Protein AF-A0A932U8A1-F1 (afdb_monomer)

Nearest PDB structures (foldseek):
  3km1-assembly1_B  TM=7.246E-01  e=1.762E-03  Solanum lycopersicum
  7wwt-assembly1_B  TM=6.384E-01  e=1.803E-02  Canis lupus familiaris
  7pge-assembly1_B  TM=3.223E-01  e=4.436E+00  Escherichia coli
  7tt6-assembly1_P  TM=2.387E-01  e=1.489E+00  Escherichia coli
  4frx-assembly1_A  TM=1.476E-01  e=9.039E+00  Pseudomonas aeruginosa PAO1

Foldseek 3Di:
DDDDDDDDDDDDDPDPDDPPPDPPPVVPVVPPVPPDDDDDPDDDPPLPPDADDWDKWWKQKPLGTWIKTWDFPQADPVQSWTKTWIWTDDDPKIWTWIWTWDDPDPFKIWIWIWTAIPVGWIKIWTWMKGQDPVSPDIKIKTWIATPVGRVDIMIMITHPPVPPPPVPQFDKFKWWKAFDDPFPKTWIWIWGFDPVQWIKIKIKIARADAQFKKWKKKFFADPVDTDPDIDTQDMWTAHPRRMTIDMDIRAHVPPHGHGVQVQQCQGMKIFIGGPRDTGIITTRHHD

Structure (mmCIF, N/CA/C/O backbone):
data_AF-A0A932U8A1-F1
#
_entry.id   AF-A0A932U8A1-F1
#
loop_
_atom_site.group_PDB
_atom_site.id
_atom_site.type_symbol
_atom_site.label_atom_id
_atom_site.label_alt_id
_atom_site.label_comp_id
_atom_site.label_asym_id
_atom_site.label_entity_id
_atom_site.label_seq_id
_atom_site.pdbx_PDB_ins_code
_atom_site.Cartn_x
_atom_site.Cartn_y
_atom_site.Cartn_z
_atom_site.occupancy
_atom_site.B_iso_or_equiv
_atom_site.auth_seq_id
_atom_site.auth_comp_id
_atom_site.auth_asym_id
_atom_site.auth_atom_id
_atom_site.pdbx_PDB_model_num
ATOM 1 N N . MET A 1 1 ? -12.921 -50.264 -67.234 1.00 47.09 1 MET A N 1
ATOM 2 C CA . MET A 1 1 ? -11.486 -49.939 -67.072 1.00 47.09 1 MET A CA 1
ATOM 3 C C . MET A 1 1 ? -11.271 -48.512 -67.552 1.00 47.09 1 MET A C 1
ATOM 5 O O . MET A 1 1 ? -11.891 -48.146 -68.541 1.00 47.09 1 MET A O 1
ATOM 9 N N . ASN A 1 2 ? -10.435 -47.757 -66.830 1.00 41.94 2 ASN A N 1
ATOM 10 C CA . ASN A 1 2 ? -10.038 -46.345 -67.006 1.00 41.94 2 ASN A CA 1
ATOM 11 C C . ASN A 1 2 ? -10.928 -45.297 -66.310 1.00 41.94 2 ASN A C 1
ATOM 13 O O . ASN A 1 2 ? -11.754 -44.635 -66.927 1.00 41.94 2 ASN A O 1
ATOM 17 N N . SER A 1 3 ? -10.691 -45.135 -65.003 1.00 55.34 3 SER A N 1
ATOM 18 C CA . SER A 1 3 ? -11.096 -43.968 -64.210 1.00 55.34 3 SER A CA 1
ATOM 19 C C . SER A 1 3 ? -9.968 -42.933 -64.258 1.00 55.34 3 SER A C 1
ATOM 21 O O . SER A 1 3 ? -8.855 -43.216 -63.816 1.00 55.34 3 SER A O 1
ATOM 23 N N . LEU A 1 4 ? -10.243 -41.760 -64.827 1.00 55.59 4 LEU A N 1
ATOM 24 C CA . LEU A 1 4 ? -9.329 -40.620 -64.904 1.00 55.59 4 LEU A CA 1
ATOM 25 C C . LEU A 1 4 ? -9.438 -39.786 -63.618 1.00 55.59 4 LEU A C 1
ATOM 27 O O . LEU A 1 4 ? -10.498 -39.238 -63.327 1.00 55.59 4 LEU A O 1
ATOM 31 N N . SER A 1 5 ? -8.343 -39.673 -62.864 1.00 52.62 5 SER A N 1
ATOM 32 C CA . SER A 1 5 ? -8.211 -38.728 -61.745 1.00 52.62 5 SER A CA 1
ATOM 33 C C . SER A 1 5 ? -7.772 -37.351 -62.256 1.00 52.62 5 SER A C 1
ATOM 35 O O . SER A 1 5 ? -6.797 -37.284 -63.009 1.00 52.62 5 SER A O 1
ATOM 37 N N . PRO A 1 6 ? -8.399 -36.237 -61.836 1.00 60.28 6 PRO A N 1
ATOM 38 C CA . PRO A 1 6 ? -7.881 -34.911 -62.135 1.00 60.28 6 PRO A CA 1
ATOM 39 C C . PRO A 1 6 ? -6.778 -34.514 -61.143 1.00 60.28 6 PRO A C 1
ATOM 41 O O . PRO A 1 6 ? -6.949 -34.530 -59.926 1.00 60.28 6 PRO A O 1
ATOM 44 N N . SER A 1 7 ? -5.630 -34.139 -61.706 1.00 55.31 7 SER A N 1
ATOM 45 C CA . SER A 1 7 ? -4.494 -33.518 -61.028 1.00 55.31 7 SER A CA 1
ATOM 46 C C . SER A 1 7 ? -4.808 -32.045 -60.751 1.00 55.31 7 SER A C 1
ATOM 48 O O . SER A 1 7 ? -4.976 -31.261 -61.684 1.00 55.31 7 SER A O 1
ATOM 50 N N . ILE A 1 8 ? -4.890 -31.659 -59.476 1.00 55.56 8 ILE A N 1
ATOM 51 C CA . ILE A 1 8 ? -5.020 -30.257 -59.063 1.00 55.56 8 ILE A CA 1
ATOM 52 C C . ILE A 1 8 ? -3.618 -29.731 -58.746 1.00 55.56 8 ILE A C 1
ATOM 54 O O . ILE A 1 8 ? -3.017 -30.086 -57.735 1.00 55.56 8 ILE A O 1
ATOM 58 N N . LYS A 1 9 ? -3.088 -28.883 -59.634 1.00 49.59 9 LYS A N 1
ATOM 59 C CA . LYS A 1 9 ? -1.873 -28.094 -59.398 1.00 49.59 9 LYS A CA 1
ATOM 60 C C . LYS A 1 9 ? -2.221 -26.894 -58.517 1.00 49.59 9 LYS A C 1
ATOM 62 O O . LYS A 1 9 ? -2.903 -25.976 -58.966 1.00 49.59 9 LYS A O 1
ATOM 67 N N . SER A 1 10 ? -1.739 -26.883 -57.278 1.00 49.62 10 SER A N 1
ATOM 68 C CA . SER A 1 10 ? -1.792 -25.709 -56.406 1.00 49.62 10 SER A CA 1
ATOM 69 C C . SER A 1 10 ? -0.689 -24.721 -56.796 1.00 49.62 10 SER A C 1
ATOM 71 O O . SER A 1 10 ? 0.496 -24.983 -56.587 1.00 49.62 10 SER A O 1
ATOM 73 N N . HIS A 1 11 ? -1.077 -23.580 -57.361 1.00 43.84 11 HIS A N 1
ATOM 74 C CA . HIS A 1 11 ? -0.193 -22.433 -57.536 1.00 43.84 11 HIS A CA 1
ATOM 75 C C . HIS A 1 11 ? 0.081 -21.778 -56.178 1.00 43.84 11 HIS A C 1
ATOM 77 O O . HIS A 1 11 ? -0.811 -21.179 -55.578 1.00 43.84 11 HIS A O 1
ATOM 83 N N . ALA A 1 12 ? 1.326 -21.873 -55.711 1.00 41.62 12 ALA A N 1
ATOM 84 C CA . ALA A 1 12 ? 1.841 -21.034 -54.640 1.00 41.62 12 ALA A CA 1
ATOM 85 C C . ALA A 1 12 ? 1.904 -19.580 -55.137 1.00 41.62 12 ALA A C 1
ATOM 87 O O . ALA A 1 12 ? 2.629 -19.267 -56.080 1.00 41.62 12 ALA A O 1
ATOM 88 N N . ARG A 1 13 ? 1.106 -18.697 -54.530 1.00 46.12 13 ARG A N 1
ATOM 89 C CA . ARG A 1 13 ? 1.258 -17.244 -54.651 1.00 46.12 13 ARG A CA 1
ATOM 90 C C . ARG A 1 13 ? 2.171 -16.775 -53.520 1.00 46.12 13 ARG A C 1
ATOM 92 O O . ARG A 1 13 ? 1.741 -16.707 -52.373 1.00 46.12 13 ARG A O 1
ATOM 99 N N . GLU A 1 14 ? 3.415 -16.451 -53.858 1.00 42.38 14 GLU A N 1
ATOM 100 C CA . GLU A 1 14 ? 4.296 -15.625 -53.030 1.00 42.38 14 GLU A CA 1
ATOM 101 C C . GLU A 1 14 ? 3.698 -14.218 -52.919 1.00 42.38 14 GLU A C 1
ATOM 103 O O . GLU A 1 14 ? 3.708 -13.433 -53.866 1.00 42.38 14 GLU A O 1
ATOM 108 N N . GLY A 1 15 ? 3.119 -13.916 -51.757 1.00 39.16 15 GLY A N 1
ATOM 109 C CA . GLY A 1 15 ? 2.698 -12.574 -51.375 1.00 39.16 15 GLY A CA 1
ATOM 110 C C . GLY A 1 15 ? 3.765 -11.926 -50.502 1.00 39.16 15 GLY A C 1
ATOM 111 O O . GLY A 1 15 ? 3.812 -12.170 -49.298 1.00 39.16 15 GLY A O 1
ATOM 112 N N . ALA A 1 16 ? 4.611 -11.088 -51.101 1.00 43.31 16 ALA A N 1
ATOM 113 C CA . ALA A 1 16 ? 5.510 -10.197 -50.378 1.00 43.31 16 ALA A CA 1
ATOM 114 C C . ALA A 1 16 ? 4.690 -9.104 -49.670 1.00 43.31 16 ALA A C 1
ATOM 116 O O . ALA A 1 16 ? 4.378 -8.060 -50.241 1.00 43.31 16 ALA A O 1
ATOM 117 N N . HIS A 1 17 ? 4.308 -9.349 -48.417 1.00 39.97 17 HIS A N 1
ATOM 118 C CA . HIS A 1 17 ? 3.712 -8.330 -47.559 1.00 39.97 17 HIS A CA 1
ATOM 119 C C . HIS A 1 17 ? 4.818 -7.482 -46.922 1.00 39.97 17 HIS A C 1
ATOM 121 O O . HIS A 1 17 ? 5.434 -7.883 -45.934 1.00 39.97 17 HIS A O 1
ATOM 127 N N . LEU A 1 18 ? 5.048 -6.288 -47.479 1.00 41.12 18 LEU A N 1
ATOM 128 C CA . LEU A 1 18 ? 5.782 -5.216 -46.807 1.00 41.12 18 LEU A CA 1
ATOM 129 C C . LEU A 1 18 ? 5.105 -4.903 -45.461 1.00 41.12 18 LEU A C 1
ATOM 131 O O . LEU A 1 18 ? 4.020 -4.323 -45.410 1.00 41.12 18 LEU A O 1
ATOM 135 N N . ARG A 1 19 ? 5.760 -5.274 -44.359 1.00 40.59 19 ARG A N 1
ATOM 136 C CA . ARG A 1 19 ? 5.380 -4.888 -42.996 1.00 40.59 19 ARG A CA 1
ATOM 137 C C . ARG A 1 19 ? 5.951 -3.501 -42.683 1.00 40.59 19 ARG A C 1
ATOM 139 O O . ARG A 1 19 ? 7.055 -3.394 -42.170 1.00 40.59 19 ARG A O 1
ATOM 146 N N . PHE A 1 20 ? 5.194 -2.445 -42.982 1.00 43.19 20 PHE A N 1
ATOM 147 C CA . PHE A 1 20 ? 5.517 -1.055 -42.598 1.00 43.19 20 PHE A CA 1
ATOM 148 C C . PHE A 1 20 ? 4.483 -0.427 -41.636 1.00 43.19 20 PHE A C 1
ATOM 150 O O . PHE A 1 20 ? 4.415 0.787 -41.485 1.00 43.19 20 PHE A O 1
ATOM 157 N N . GLY A 1 21 ? 3.667 -1.243 -40.959 1.00 35.31 21 GLY A N 1
ATOM 158 C CA . GLY A 1 21 ? 2.497 -0.780 -40.196 1.00 35.31 21 GLY A CA 1
ATOM 159 C C . GLY A 1 21 ? 2.626 -0.732 -38.668 1.00 35.31 21 GLY A C 1
ATOM 160 O O . GLY A 1 21 ? 1.599 -0.725 -38.003 1.00 35.31 21 GLY A O 1
ATOM 161 N N . GLY A 1 22 ? 3.833 -0.757 -38.089 1.00 38.03 22 GLY A N 1
ATOM 162 C CA . GLY A 1 22 ? 4.013 -0.842 -36.625 1.00 38.03 22 GLY A CA 1
ATOM 163 C C . GLY A 1 22 ? 4.320 0.476 -35.899 1.00 38.03 22 GLY A C 1
ATOM 164 O O . GLY A 1 22 ? 4.175 0.551 -34.684 1.00 38.03 22 GLY A O 1
ATOM 165 N N . LEU A 1 23 ? 4.735 1.529 -36.613 1.00 43.62 23 LEU A N 1
ATOM 166 C CA . LEU A 1 23 ? 5.329 2.719 -35.982 1.00 43.62 23 LEU A CA 1
ATOM 167 C C . LEU A 1 23 ? 4.300 3.741 -35.449 1.00 43.62 23 LEU A C 1
ATOM 169 O O . LEU A 1 23 ? 4.653 4.614 -34.666 1.00 43.62 23 LEU A O 1
ATOM 173 N N . LEU A 1 24 ? 3.025 3.649 -35.841 1.00 43.59 24 LEU A N 1
ATOM 174 C CA . LEU A 1 24 ? 2.034 4.707 -35.576 1.00 43.59 24 LEU A CA 1
ATOM 175 C C . LEU A 1 24 ? 1.199 4.522 -34.295 1.00 43.59 24 LEU A C 1
ATOM 177 O O . LEU A 1 24 ? 0.570 5.477 -33.849 1.00 43.59 24 LEU A O 1
ATOM 181 N N . VAL A 1 25 ? 1.208 3.344 -33.659 1.00 43.28 25 VAL A N 1
ATOM 182 C CA . VAL A 1 25 ? 0.353 3.074 -32.478 1.00 43.28 25 VAL A CA 1
ATOM 183 C C . VAL A 1 25 ? 1.038 3.422 -31.147 1.00 43.28 25 VAL A C 1
ATOM 185 O O . VAL A 1 25 ? 0.361 3.763 -30.179 1.00 43.28 25 VAL A O 1
ATOM 188 N N . VAL A 1 26 ? 2.374 3.458 -31.0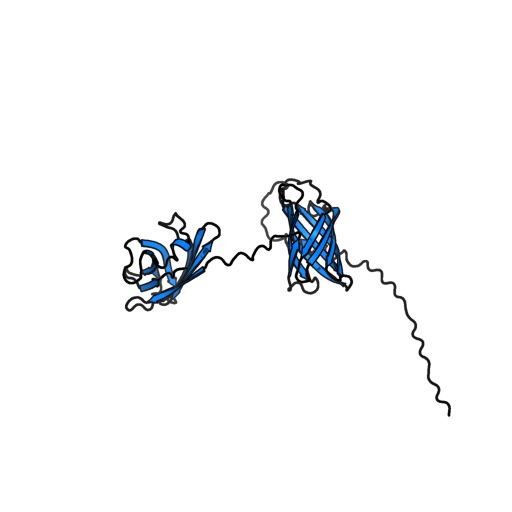93 1.00 44.03 26 VAL A N 1
ATOM 189 C CA . VAL A 1 26 ? 3.117 3.781 -29.855 1.00 44.03 26 VAL A CA 1
ATOM 190 C C . VAL A 1 26 ? 2.945 5.253 -29.435 1.00 44.03 26 VAL A C 1
ATOM 192 O O . VAL A 1 26 ? 3.036 5.574 -28.253 1.00 44.03 26 VAL A O 1
ATOM 195 N N . LEU A 1 27 ? 2.601 6.152 -30.364 1.00 43.66 27 LEU A N 1
ATOM 196 C CA . LEU A 1 27 ? 2.454 7.585 -30.076 1.00 43.66 27 LEU A CA 1
ATOM 197 C C . LEU A 1 27 ? 1.140 7.959 -29.363 1.00 43.66 27 LEU A C 1
ATOM 199 O O . LEU A 1 27 ? 1.072 9.012 -28.733 1.00 43.66 27 LEU A O 1
ATOM 203 N N . ALA A 1 28 ? 0.105 7.112 -29.410 1.00 40.19 28 ALA A N 1
ATOM 204 C CA . ALA A 1 28 ? -1.200 7.444 -28.829 1.00 40.19 28 ALA A CA 1
ATOM 205 C C . ALA A 1 28 ? -1.279 7.207 -27.306 1.00 40.19 28 ALA A C 1
ATOM 207 O O . ALA A 1 28 ? -2.055 7.874 -26.622 1.00 40.19 28 ALA A O 1
ATOM 208 N N . LEU A 1 29 ? -0.461 6.308 -26.743 1.00 39.56 29 LEU A N 1
ATOM 209 C CA . LEU A 1 29 ? -0.554 5.945 -25.319 1.00 39.56 29 LEU A CA 1
ATOM 210 C C . LEU A 1 29 ? 0.186 6.922 -24.384 1.00 39.56 29 LEU A C 1
ATOM 212 O O . LEU A 1 29 ? -0.148 7.018 -23.206 1.00 39.56 29 LEU A O 1
ATOM 216 N N . ALA A 1 30 ? 1.121 7.722 -24.908 1.00 43.53 30 ALA A N 1
ATOM 217 C CA . ALA A 1 30 ? 1.795 8.773 -24.139 1.00 43.53 30 ALA A CA 1
ATOM 218 C C . ALA A 1 30 ? 0.866 9.953 -23.776 1.00 43.53 30 ALA A C 1
ATOM 220 O O . ALA A 1 30 ? 1.183 10.739 -22.884 1.00 43.53 30 ALA A O 1
ATOM 221 N N . PHE A 1 31 ? -0.297 10.079 -24.426 1.00 42.22 31 PHE A N 1
ATOM 222 C CA . PHE A 1 31 ? -1.174 11.241 -24.261 1.00 42.22 31 PHE A CA 1
ATOM 223 C C . PHE A 1 31 ? -2.111 11.156 -23.041 1.00 42.22 31 PHE A C 1
ATOM 225 O O . PHE A 1 31 ? -2.575 12.181 -22.544 1.00 42.22 31 PHE A O 1
ATOM 232 N N . VAL A 1 32 ? -2.371 9.957 -22.505 1.00 43.06 32 VAL A N 1
ATOM 233 C CA . VAL A 1 32 ? -3.385 9.766 -21.445 1.00 43.06 32 VAL A CA 1
ATOM 234 C C . VAL A 1 32 ? -2.867 10.121 -20.040 1.00 43.06 32 VAL A C 1
ATOM 236 O O . VAL A 1 32 ? -3.661 10.430 -19.157 1.00 43.06 32 VAL A O 1
ATOM 239 N N . LEU A 1 33 ? -1.550 10.199 -19.822 1.00 43.31 33 LEU A N 1
ATOM 240 C CA . LEU A 1 33 ? -0.975 10.568 -18.514 1.00 43.31 33 LEU A CA 1
ATOM 241 C C . LEU A 1 33 ? -0.802 12.087 -18.293 1.00 43.31 33 LEU A C 1
ATOM 243 O O . LEU A 1 33 ? -0.361 12.494 -17.221 1.00 43.31 33 LEU A O 1
ATOM 247 N N . ALA A 1 34 ? -1.160 12.941 -19.261 1.00 43.19 34 ALA A N 1
ATOM 248 C CA . ALA A 1 34 ? -0.865 14.382 -19.215 1.00 43.19 34 ALA A CA 1
ATOM 249 C C . ALA A 1 34 ? -2.064 15.308 -18.899 1.00 43.19 34 ALA A C 1
ATOM 251 O O . ALA A 1 34 ? -1.879 16.520 -18.801 1.00 43.19 34 ALA A O 1
ATOM 252 N N . LEU A 1 35 ? -3.290 14.791 -18.744 1.00 44.53 35 LEU A N 1
ATOM 253 C CA . LEU A 1 35 ? -4.511 15.622 -18.795 1.00 44.53 35 LEU A CA 1
ATOM 254 C C . LEU A 1 35 ? -5.145 16.014 -17.441 1.00 44.53 35 LEU A C 1
ATOM 256 O O . LEU A 1 35 ? -6.210 16.623 -17.446 1.00 44.53 35 LEU A O 1
ATOM 260 N N . GLY A 1 36 ? -4.526 15.722 -16.290 1.00 36.53 36 GLY A N 1
ATOM 261 C CA . GLY A 1 36 ? -5.208 15.859 -14.987 1.00 36.53 36 GLY A CA 1
ATOM 262 C C . GLY A 1 36 ? -4.660 16.859 -13.961 1.00 36.53 36 GLY A C 1
ATOM 263 O O . GLY A 1 36 ? -5.368 17.159 -13.004 1.00 36.53 36 GLY A O 1
ATOM 264 N N . ALA A 1 37 ? -3.432 17.369 -14.094 1.00 38.41 37 ALA A N 1
ATOM 265 C CA . ALA A 1 37 ? -2.810 18.156 -13.021 1.00 38.41 37 ALA A CA 1
ATOM 266 C C . ALA A 1 37 ? -2.881 19.677 -13.281 1.00 38.41 37 ALA A C 1
ATOM 268 O O . ALA A 1 37 ? -2.552 20.120 -14.387 1.00 38.41 37 ALA A O 1
ATOM 269 N N . PRO A 1 38 ? -3.266 20.505 -12.285 1.00 40.59 38 PRO A N 1
ATOM 270 C CA . PRO A 1 38 ? -3.189 21.957 -12.397 1.00 40.59 38 PRO A CA 1
ATOM 271 C C . PRO A 1 38 ? -1.744 22.386 -12.685 1.00 40.59 38 PRO A C 1
ATOM 273 O O . PRO A 1 38 ? -0.802 21.948 -12.025 1.00 40.59 38 PRO A O 1
ATOM 276 N N . ARG A 1 39 ? -1.574 23.244 -13.699 1.00 42.28 39 ARG A N 1
ATOM 277 C CA . ARG A 1 39 ? -0.278 23.782 -14.132 1.00 42.28 39 ARG A CA 1
ATOM 278 C C . ARG A 1 39 ? 0.301 24.705 -13.058 1.00 42.28 39 ARG A C 1
ATOM 280 O O . 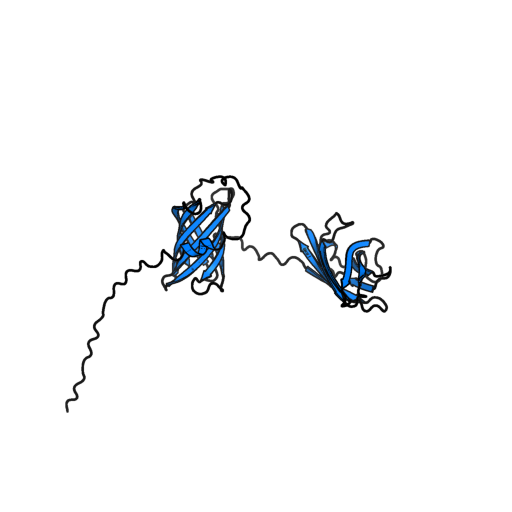ARG A 1 39 ? 0.142 25.923 -13.124 1.00 42.28 39 ARG A O 1
ATOM 287 N N . ALA A 1 40 ? 1.007 24.138 -12.087 1.00 46.75 40 ALA A N 1
ATOM 288 C CA . ALA A 1 40 ? 2.009 24.895 -11.353 1.00 46.75 40 ALA A CA 1
ATOM 289 C C . ALA A 1 40 ? 3.029 25.425 -12.375 1.00 46.75 40 ALA A C 1
ATOM 291 O O . ALA A 1 40 ? 3.475 24.678 -13.248 1.00 46.75 40 ALA A O 1
ATOM 292 N N . HIS A 1 41 ? 3.364 26.716 -12.305 1.00 47.91 41 HIS A N 1
ATOM 293 C CA . HIS A 1 41 ? 4.455 27.312 -13.077 1.00 47.91 41 HIS A CA 1
ATOM 294 C C . HIS A 1 41 ? 5.789 26.756 -12.560 1.00 47.91 41 HIS A C 1
ATOM 296 O O . HIS A 1 41 ? 6.530 27.426 -11.847 1.00 47.91 41 HIS A O 1
ATOM 302 N N . ALA A 1 42 ? 6.075 25.496 -12.876 1.00 47.72 42 ALA A N 1
ATOM 303 C CA . ALA A 1 42 ? 7.416 24.968 -12.777 1.00 47.72 42 ALA A CA 1
ATOM 304 C C . ALA A 1 42 ? 8.250 25.717 -13.821 1.00 47.72 42 ALA A C 1
ATOM 306 O O . ALA A 1 42 ? 7.900 25.731 -15.005 1.00 47.72 42 ALA A O 1
ATOM 307 N N . GLY A 1 43 ? 9.330 26.370 -13.382 1.00 63.94 43 GLY A N 1
ATOM 308 C CA . GLY A 1 43 ? 10.370 26.827 -14.301 1.00 63.94 43 GLY A CA 1
ATOM 309 C C . GLY A 1 43 ? 10.817 25.674 -15.211 1.00 63.94 43 GLY A C 1
ATOM 310 O O . GLY A 1 43 ? 10.541 24.510 -14.896 1.00 63.94 43 GLY A O 1
ATOM 311 N N . PRO A 1 44 ? 11.470 25.965 -16.351 1.00 62.00 44 PRO A N 1
ATOM 312 C CA . PRO A 1 44 ? 11.944 24.920 -17.248 1.00 62.00 44 PRO A CA 1
ATOM 313 C C . PRO A 1 44 ? 12.708 23.881 -16.416 1.00 62.00 44 PRO A C 1
ATOM 315 O O . PRO A 1 44 ? 13.618 24.267 -15.675 1.00 62.00 44 PRO A O 1
ATOM 318 N N . PRO A 1 45 ? 12.298 22.599 -16.445 1.00 59.88 45 PRO A N 1
ATOM 319 C CA . PRO A 1 45 ? 12.951 21.579 -15.645 1.00 59.88 45 PRO A CA 1
ATOM 320 C C . PRO A 1 45 ? 14.446 21.596 -15.981 1.00 59.88 45 PRO A C 1
ATOM 322 O O . PRO A 1 45 ? 14.785 21.802 -17.153 1.00 59.88 45 PRO A O 1
ATOM 325 N N . PRO A 1 46 ? 15.337 21.426 -14.987 1.00 56.25 46 PRO A N 1
ATOM 326 C CA . PRO A 1 46 ? 16.768 21.382 -15.243 1.00 56.25 46 PRO A CA 1
ATOM 327 C C . PRO A 1 46 ? 17.031 20.396 -16.382 1.00 56.25 46 PRO A C 1
ATOM 329 O O . PRO A 1 46 ? 16.615 19.238 -16.324 1.00 56.25 46 PRO A O 1
ATOM 332 N N . GLN A 1 47 ? 17.658 20.884 -17.454 1.00 57.16 47 GLN A N 1
ATOM 333 C CA . GLN A 1 47 ? 18.037 20.050 -18.585 1.00 57.16 47 GLN A CA 1
ATOM 334 C C . GLN A 1 47 ? 19.174 19.141 -18.121 1.00 57.16 47 GLN A C 1
ATOM 336 O O . GLN A 1 47 ? 20.341 19.524 -18.133 1.00 57.16 47 GLN A O 1
ATOM 341 N N . LEU A 1 48 ? 18.830 17.942 -17.658 1.00 58.38 48 LEU A N 1
ATOM 342 C CA . LEU A 1 48 ? 19.799 16.884 -17.414 1.00 58.38 48 LEU A CA 1
ATOM 343 C C . LEU A 1 48 ? 20.235 16.357 -18.787 1.00 58.38 48 LEU A C 1
ATOM 345 O O . LEU A 1 48 ? 19.541 15.567 -19.417 1.00 58.38 48 LEU A O 1
ATOM 349 N N . THR A 1 49 ? 21.350 16.872 -19.305 1.00 57.81 49 THR A N 1
ATOM 350 C CA . THR A 1 49 ? 21.844 16.595 -20.667 1.00 57.81 49 THR A CA 1
ATOM 351 C C . THR A 1 49 ? 22.610 15.279 -20.787 1.00 57.81 49 THR A C 1
ATOM 353 O O . THR A 1 49 ? 23.320 15.064 -21.771 1.00 57.81 49 THR A O 1
ATOM 356 N N . THR A 1 50 ? 22.545 14.394 -19.793 1.00 68.25 50 THR A N 1
ATOM 357 C CA . THR A 1 50 ? 23.279 13.132 -19.860 1.00 68.25 50 THR A CA 1
ATOM 358 C C . THR A 1 50 ? 22.544 12.136 -20.748 1.00 68.25 50 THR A C 1
ATOM 360 O O . THR A 1 50 ? 21.442 11.686 -20.444 1.00 68.25 50 THR A O 1
ATOM 363 N N . HIS A 1 51 ? 23.176 11.801 -21.874 1.00 86.12 51 HIS A N 1
ATOM 364 C CA . HIS A 1 51 ? 22.724 10.753 -22.780 1.00 86.12 51 HIS A CA 1
ATOM 365 C C . HIS A 1 51 ? 22.611 9.414 -22.047 1.00 86.12 51 HIS A C 1
ATOM 367 O O . HIS A 1 51 ? 23.511 9.027 -21.296 1.00 86.12 51 HIS A O 1
ATOM 373 N N . PHE A 1 52 ? 21.523 8.689 -22.301 1.00 92.56 52 PHE A N 1
ATOM 374 C CA . PHE A 1 52 ? 21.372 7.328 -21.806 1.00 92.56 52 PHE A CA 1
ATOM 375 C C . PHE A 1 52 ? 22.423 6.414 -22.467 1.00 92.56 52 PHE A C 1
ATOM 377 O O . PHE A 1 52 ? 22.529 6.419 -23.697 1.00 92.56 52 PHE A O 1
ATOM 384 N N . PRO A 1 53 ? 23.219 5.648 -21.699 1.00 94.31 53 PRO A N 1
ATOM 385 C CA . PRO A 1 53 ? 24.277 4.824 -22.269 1.00 94.31 53 PRO A CA 1
ATOM 386 C C . PRO A 1 53 ? 23.725 3.557 -22.932 1.00 94.31 53 PRO A C 1
ATOM 388 O O . PRO A 1 53 ? 22.654 3.065 -22.583 1.00 94.31 53 PRO A O 1
ATOM 391 N N . ALA A 1 54 ? 24.500 2.980 -23.852 1.00 95.69 54 ALA A N 1
ATOM 392 C CA . ALA A 1 54 ? 24.260 1.608 -24.285 1.00 95.69 54 ALA A CA 1
ATOM 393 C C . ALA A 1 54 ? 24.526 0.654 -23.113 1.00 95.69 54 ALA A C 1
ATOM 395 O O . ALA A 1 54 ? 25.581 0.740 -22.480 1.00 95.69 54 ALA A O 1
ATOM 396 N N . LEU A 1 55 ? 23.586 -0.244 -22.817 1.00 95.56 55 LEU A N 1
ATOM 397 C CA . LEU A 1 55 ? 23.712 -1.159 -21.683 1.00 95.56 55 LEU A CA 1
ATOM 398 C C . LEU A 1 55 ? 23.068 -2.516 -21.961 1.00 95.56 55 LEU A C 1
ATOM 400 O O . LEU A 1 55 ? 22.068 -2.608 -22.669 1.00 95.56 55 LEU A O 1
ATOM 404 N N . THR A 1 56 ? 23.654 -3.571 -21.396 1.00 96.00 56 THR A N 1
ATOM 405 C CA . THR A 1 56 ? 23.089 -4.926 -21.378 1.00 96.00 56 THR A CA 1
ATOM 406 C C . THR A 1 56 ? 23.078 -5.427 -19.943 1.00 96.00 56 THR A C 1
ATOM 408 O O . THR A 1 56 ? 24.109 -5.375 -19.275 1.00 96.00 56 THR A O 1
ATOM 411 N N . LEU A 1 57 ? 21.922 -5.883 -19.467 1.00 95.50 57 LEU A N 1
ATOM 412 C CA . LEU A 1 57 ? 21.722 -6.362 -18.097 1.00 95.50 57 LEU A CA 1
ATOM 413 C C . LEU A 1 57 ? 21.074 -7.744 -18.113 1.00 95.50 57 LEU A C 1
ATOM 415 O O . LEU A 1 57 ? 20.363 -8.084 -19.062 1.00 95.50 57 LEU A O 1
ATOM 419 N N . THR A 1 58 ? 21.274 -8.519 -17.044 1.00 94.88 58 THR A N 1
ATOM 420 C CA . THR A 1 58 ? 20.431 -9.695 -16.789 1.00 94.88 58 THR A CA 1
ATOM 421 C C . THR A 1 58 ? 18.976 -9.243 -16.671 1.00 94.88 58 THR A C 1
ATOM 423 O O . THR A 1 58 ? 18.707 -8.130 -16.223 1.00 94.88 58 THR A O 1
ATOM 426 N N . TYR A 1 59 ? 18.043 -10.063 -17.137 1.00 94.94 59 TYR A N 1
ATOM 427 C CA . TYR A 1 59 ? 16.616 -9.755 -17.189 1.00 94.94 59 TYR A CA 1
ATOM 428 C C . TYR A 1 59 ? 15.817 -10.933 -16.653 1.00 94.94 59 TYR A C 1
ATOM 430 O O . TYR A 1 59 ? 16.144 -12.072 -16.972 1.00 94.94 59 TYR A O 1
ATOM 438 N N . THR A 1 60 ? 14.756 -10.670 -15.896 1.00 93.81 60 THR A N 1
ATOM 439 C CA . THR A 1 60 ? 13.833 -11.715 -15.435 1.00 93.81 60 THR A CA 1
ATOM 440 C C . THR A 1 60 ? 12.409 -11.185 -15.421 1.00 93.81 60 THR A C 1
ATOM 442 O O . THR A 1 60 ? 12.158 -10.098 -14.900 1.00 93.81 60 THR A O 1
ATOM 445 N N . ASP A 1 61 ? 11.472 -11.977 -15.932 1.00 93.75 61 ASP A N 1
ATOM 446 C CA . ASP A 1 61 ? 10.031 -11.763 -15.800 1.00 93.75 61 ASP A CA 1
ATOM 447 C C . ASP A 1 61 ? 9.291 -13.112 -15.644 1.00 93.75 61 ASP A C 1
ATOM 449 O O . ASP A 1 61 ? 9.897 -14.134 -15.310 1.00 93.75 61 ASP A O 1
ATOM 453 N N . VAL A 1 62 ? 7.976 -13.130 -15.888 1.00 89.44 62 VAL A N 1
ATOM 454 C CA . VAL A 1 62 ? 7.138 -14.343 -15.822 1.00 89.44 62 VAL A CA 1
ATOM 455 C C . VAL A 1 62 ? 7.518 -15.430 -16.842 1.00 89.44 62 VAL A C 1
ATOM 457 O O . VAL A 1 62 ? 7.143 -16.587 -16.654 1.00 89.44 62 VAL A O 1
ATOM 460 N N . HIS A 1 63 ? 8.258 -15.088 -17.899 1.00 90.75 63 HIS A N 1
ATOM 461 C CA . HIS A 1 63 ? 8.763 -16.012 -18.919 1.00 90.75 63 HIS A CA 1
ATOM 462 C C . HIS A 1 63 ? 10.162 -16.560 -18.588 1.00 90.75 63 HIS A C 1
ATOM 464 O O . HIS A 1 63 ? 10.672 -17.425 -19.306 1.00 90.75 63 HIS A O 1
ATOM 470 N N . GLY A 1 64 ? 10.762 -16.120 -17.478 1.00 90.31 64 GLY A N 1
ATOM 471 C CA . GLY A 1 64 ? 12.019 -16.640 -16.946 1.00 90.31 64 GLY A CA 1
ATOM 472 C C . GLY A 1 64 ? 13.224 -15.717 -17.163 1.00 90.31 64 GLY A C 1
ATOM 473 O O . GLY A 1 64 ? 13.076 -14.567 -17.585 1.00 90.31 64 GLY A O 1
ATOM 474 N N . PRO A 1 65 ? 14.436 -16.195 -16.836 1.00 93.50 65 PRO A N 1
ATOM 475 C CA . PRO A 1 65 ? 15.649 -15.393 -16.931 1.00 93.50 65 PRO A CA 1
ATOM 476 C C . PRO A 1 65 ? 16.119 -15.209 -18.384 1.00 93.50 65 PRO A C 1
ATOM 478 O O . PRO A 1 65 ? 15.863 -16.034 -19.267 1.00 93.50 65 PRO A O 1
ATOM 481 N N . GLY A 1 66 ? 16.857 -14.128 -18.614 1.00 95.44 66 GLY A N 1
ATOM 482 C CA . GLY A 1 66 ? 17.395 -13.718 -19.903 1.00 95.44 66 GLY A CA 1
ATOM 483 C C . GLY A 1 66 ? 18.333 -12.515 -19.800 1.00 95.44 66 GLY A C 1
ATOM 484 O O . GLY A 1 66 ? 18.926 -12.249 -18.752 1.00 95.44 66 GLY A O 1
ATOM 485 N N . ALA A 1 67 ? 18.464 -11.775 -20.897 1.00 96.88 67 ALA A N 1
ATOM 486 C CA . ALA A 1 67 ? 19.235 -10.540 -20.978 1.00 96.88 67 ALA A CA 1
ATOM 487 C C . ALA A 1 67 ? 18.461 -9.468 -21.750 1.00 96.88 67 ALA A C 1
ATOM 489 O O . ALA A 1 67 ? 17.831 -9.769 -22.763 1.00 96.88 67 ALA A O 1
ATOM 490 N N . ALA A 1 68 ? 18.541 -8.219 -21.297 1.00 97.81 68 ALA A N 1
ATOM 491 C CA . ALA A 1 68 ? 17.979 -7.069 -21.992 1.00 97.81 68 ALA A CA 1
ATOM 492 C C . ALA A 1 68 ? 19.087 -6.097 -22.404 1.00 97.81 68 ALA A C 1
ATOM 494 O O . ALA A 1 68 ? 19.887 -5.666 -21.572 1.00 97.81 68 ALA A O 1
ATOM 495 N N . THR A 1 69 ? 19.097 -5.728 -23.680 1.00 97.88 69 THR A N 1
ATOM 496 C CA . THR A 1 69 ? 20.010 -4.759 -24.282 1.00 97.88 69 THR A CA 1
ATOM 497 C C . THR A 1 69 ? 19.240 -3.512 -24.693 1.00 97.88 69 THR A C 1
ATOM 499 O O . THR A 1 69 ? 18.226 -3.591 -25.389 1.00 97.88 69 THR A O 1
ATOM 502 N N . PHE A 1 70 ? 19.759 -2.353 -24.300 1.00 97.62 70 PHE A N 1
ATOM 503 C CA . PHE A 1 70 ? 19.240 -1.039 -24.651 1.00 97.62 70 PHE A CA 1
ATOM 504 C C . PHE A 1 70 ? 20.312 -0.291 -25.437 1.00 97.62 70 PHE A C 1
ATOM 506 O O . PHE A 1 70 ? 21.405 -0.039 -24.925 1.00 97.62 70 PHE A O 1
ATOM 513 N N . ALA A 1 71 ? 20.004 0.054 -26.683 1.00 97.69 71 ALA A N 1
ATOM 514 C CA . ALA A 1 71 ? 20.899 0.781 -27.571 1.00 97.69 71 ALA A CA 1
ATOM 515 C C . ALA A 1 71 ? 20.317 2.176 -27.868 1.00 97.69 71 ALA A C 1
ATOM 517 O O . ALA A 1 71 ? 19.285 2.262 -28.545 1.00 97.69 71 ALA A O 1
ATOM 518 N N . PRO A 1 72 ? 20.937 3.269 -27.387 1.00 96.88 72 PRO A N 1
ATOM 519 C CA . PRO A 1 72 ? 20.447 4.621 -27.631 1.00 96.88 72 PRO A CA 1
ATOM 520 C C . PRO A 1 72 ? 20.502 4.966 -29.125 1.00 96.88 72 PRO A C 1
ATOM 522 O O . PRO A 1 72 ? 21.485 4.677 -29.801 1.00 96.88 72 PRO A O 1
ATOM 525 N N . GLN A 1 73 ? 19.437 5.587 -29.629 1.00 96.88 73 GLN A N 1
ATOM 526 C CA . GLN A 1 73 ? 19.255 5.973 -31.037 1.00 96.88 73 GLN A CA 1
ATOM 527 C C . GLN A 1 73 ? 19.268 7.496 -31.249 1.00 96.88 73 GLN A C 1
ATOM 529 O O . GLN A 1 73 ? 19.139 7.967 -32.374 1.00 96.88 73 GLN A O 1
ATOM 534 N N . GLY A 1 74 ? 19.414 8.276 -30.176 1.00 93.81 74 GLY A N 1
ATOM 535 C CA . GLY A 1 74 ? 19.415 9.738 -30.216 1.00 93.81 74 GLY A CA 1
ATOM 536 C C . GLY A 1 74 ? 18.448 10.354 -29.211 1.00 93.81 74 GLY A C 1
ATOM 537 O O . GLY A 1 74 ? 17.790 9.651 -28.445 1.00 93.81 74 GLY A O 1
ATOM 538 N N . LEU A 1 75 ? 18.387 11.684 -29.191 1.00 93.75 75 LEU A N 1
ATOM 539 C CA . LEU A 1 75 ? 17.492 12.428 -28.305 1.00 93.75 75 LEU A CA 1
ATOM 540 C C . LEU A 1 75 ? 16.035 12.309 -28.767 1.00 93.75 75 LEU A C 1
ATOM 542 O O . LEU A 1 75 ? 15.744 12.406 -29.958 1.00 93.75 75 LEU A O 1
ATOM 546 N N . ASP A 1 76 ? 15.123 12.158 -27.812 1.00 90.88 76 ASP A N 1
ATOM 547 C CA . ASP A 1 76 ? 13.687 12.288 -28.031 1.00 90.88 76 ASP A CA 1
ATOM 548 C C . ASP A 1 76 ? 13.252 13.724 -27.716 1.00 90.88 76 ASP A C 1
ATOM 550 O O . ASP A 1 76 ? 13.112 14.110 -26.552 1.00 90.88 76 ASP A O 1
ATOM 554 N N . ALA A 1 77 ? 13.027 14.520 -28.763 1.00 87.31 77 ALA A N 1
ATOM 555 C CA . ALA A 1 77 ? 12.626 15.918 -28.628 1.00 87.31 77 ALA A CA 1
ATOM 556 C C . ALA A 1 77 ? 11.259 16.096 -27.940 1.00 87.31 77 ALA A C 1
ATOM 558 O O . ALA A 1 77 ? 11.018 17.146 -27.349 1.00 87.31 77 ALA A O 1
ATOM 559 N N . ALA A 1 78 ? 10.370 15.097 -27.999 1.00 87.88 78 ALA A N 1
ATOM 560 C CA . ALA A 1 78 ? 9.030 15.203 -27.429 1.00 87.88 78 ALA A CA 1
ATOM 561 C C . ALA A 1 78 ? 9.038 15.031 -25.905 1.00 87.88 78 ALA A C 1
ATOM 563 O O . ALA A 1 78 ? 8.337 15.750 -25.193 1.00 87.88 78 ALA A O 1
ATOM 564 N N . THR A 1 79 ? 9.836 14.091 -25.394 1.00 86.00 79 THR A N 1
ATOM 565 C CA . THR A 1 79 ? 9.896 13.790 -23.953 1.00 86.00 79 THR A CA 1
ATOM 566 C C . THR A 1 79 ? 11.089 14.434 -23.247 1.00 86.00 79 THR A C 1
ATOM 568 O O . THR A 1 79 ? 11.132 14.450 -22.014 1.00 86.00 79 THR A O 1
ATOM 571 N N . GLY A 1 80 ? 12.063 14.955 -24.002 1.00 88.31 80 GLY A N 1
ATOM 572 C CA . GLY A 1 80 ? 13.370 15.352 -23.477 1.00 88.31 80 GLY A CA 1
ATOM 573 C C . GLY A 1 80 ? 14.216 14.154 -23.029 1.00 88.31 80 GLY A C 1
ATOM 574 O O . GLY A 1 80 ? 15.093 14.311 -22.184 1.00 88.31 80 GLY A O 1
ATOM 575 N N . GLY A 1 81 ? 13.902 12.952 -23.525 1.00 92.94 81 GLY A N 1
ATOM 576 C CA . GLY A 1 81 ? 14.582 11.700 -23.204 1.00 92.94 81 GLY A CA 1
ATOM 577 C C . GLY A 1 81 ? 15.563 11.238 -24.286 1.00 92.94 81 GLY A C 1
ATOM 578 O O . GLY A 1 81 ? 16.024 12.007 -25.126 1.00 92.94 81 GLY A O 1
ATOM 579 N N . THR A 1 82 ? 15.884 9.948 -24.266 1.00 95.62 82 THR A N 1
ATOM 580 C CA . THR A 1 82 ? 16.674 9.240 -25.282 1.00 95.62 82 THR A CA 1
ATOM 581 C C . THR A 1 82 ? 15.807 8.158 -25.917 1.00 95.62 82 THR A C 1
ATOM 583 O O . THR A 1 82 ? 15.235 7.341 -25.195 1.00 95.62 82 THR A O 1
ATOM 586 N N . VAL A 1 83 ? 15.724 8.129 -27.248 1.00 96.62 83 VAL A N 1
ATOM 587 C CA . VAL A 1 83 ? 15.090 7.040 -28.006 1.00 96.62 83 VAL A CA 1
ATOM 588 C C . VAL A 1 83 ? 15.957 5.790 -27.885 1.00 96.62 83 VAL A C 1
ATOM 590 O O . VAL A 1 83 ? 17.177 5.866 -28.021 1.00 96.62 83 VAL A O 1
ATOM 593 N N . LEU A 1 84 ? 15.341 4.636 -27.649 1.00 97.88 84 LEU A N 1
ATOM 594 C CA . LEU A 1 84 ? 16.025 3.361 -27.455 1.00 97.88 84 LEU A CA 1
ATOM 595 C C . LEU A 1 84 ? 15.581 2.336 -28.496 1.00 97.88 84 LEU A C 1
ATOM 597 O O . LEU A 1 84 ? 14.387 2.189 -28.750 1.00 97.88 84 LEU A O 1
ATOM 601 N N . ALA A 1 85 ? 16.533 1.562 -29.014 1.00 98.00 85 ALA A N 1
ATOM 602 C CA . ALA A 1 85 ? 16.273 0.223 -29.526 1.00 98.00 85 ALA A CA 1
ATOM 603 C C . ALA A 1 85 ? 16.421 -0.773 -28.368 1.00 98.00 85 ALA A C 1
ATOM 605 O O . ALA A 1 85 ? 17.389 -0.702 -27.606 1.00 98.00 85 ALA A O 1
ATOM 606 N N . VAL A 1 86 ? 15.454 -1.676 -28.216 1.00 98.38 86 VAL A N 1
ATOM 607 C CA . VAL A 1 86 ? 15.378 -2.619 -27.092 1.00 98.38 86 VAL A CA 1
ATOM 608 C C . VAL A 1 86 ? 15.381 -4.041 -27.628 1.00 98.38 86 VAL A C 1
ATOM 610 O O . VAL A 1 86 ? 14.631 -4.361 -28.547 1.00 98.38 86 VAL A O 1
ATOM 613 N N . THR A 1 87 ? 16.229 -4.893 -27.061 1.00 98.38 87 THR A N 1
ATOM 614 C CA . THR A 1 87 ? 16.267 -6.331 -27.351 1.00 98.38 87 THR A CA 1
ATOM 615 C C . THR A 1 87 ? 16.217 -7.106 -26.045 1.00 98.38 87 THR A C 1
ATOM 617 O O . THR A 1 87 ? 17.002 -6.819 -25.150 1.00 98.38 87 THR A O 1
ATOM 620 N N . ILE A 1 88 ? 15.319 -8.082 -25.929 1.00 97.81 88 ILE A N 1
ATOM 621 C CA . ILE A 1 88 ? 15.223 -8.986 -24.780 1.00 97.81 88 ILE A CA 1
ATOM 622 C C . ILE A 1 88 ? 15.387 -10.412 -25.292 1.00 97.81 88 ILE A C 1
ATOM 624 O O . ILE A 1 88 ? 14.575 -10.882 -26.082 1.00 97.81 88 ILE A O 1
ATOM 628 N N . ALA A 1 89 ? 16.443 -11.090 -24.858 1.00 97.62 89 ALA A N 1
ATOM 629 C CA . ALA A 1 89 ? 16.700 -12.488 -25.173 1.00 97.62 89 ALA A CA 1
ATOM 630 C C . ALA A 1 89 ? 16.377 -13.347 -23.948 1.00 97.62 89 ALA A C 1
ATOM 632 O O . ALA A 1 89 ? 17.018 -13.200 -22.908 1.00 97.62 89 ALA A O 1
ATOM 633 N N . GLN A 1 90 ? 15.404 -14.249 -24.064 1.00 94.94 90 GLN A N 1
ATOM 634 C CA . GLN A 1 90 ? 14.974 -15.141 -22.984 1.00 94.94 90 GLN A CA 1
ATOM 635 C C . GLN A 1 90 ? 14.770 -16.545 -23.524 1.00 94.94 90 GLN A C 1
ATOM 637 O O . GLN A 1 90 ? 13.968 -16.710 -24.432 1.00 94.94 90 GLN A O 1
ATOM 642 N N . SER A 1 91 ? 15.439 -17.535 -22.921 1.00 82.06 91 SER A N 1
ATOM 643 C CA . SER A 1 91 ? 15.323 -18.997 -23.104 1.00 82.06 91 SER A CA 1
ATOM 644 C C . SER A 1 91 ? 15.135 -19.553 -24.535 1.00 82.06 91 SER A C 1
ATOM 646 O O . SER A 1 91 ? 15.922 -20.400 -24.950 1.00 82.06 91 SER A O 1
ATOM 648 N N . ARG A 1 92 ? 14.100 -19.152 -25.283 1.00 84.81 92 ARG A N 1
ATOM 649 C CA . ARG A 1 92 ? 13.790 -19.603 -26.650 1.00 84.81 92 ARG A CA 1
ATOM 650 C C . ARG A 1 92 ? 13.417 -18.494 -27.637 1.00 84.81 92 ARG A C 1
ATOM 652 O O . ARG A 1 92 ? 13.332 -18.792 -28.822 1.00 84.81 92 ARG A O 1
ATOM 659 N N . ASP A 1 93 ? 13.253 -17.254 -27.183 1.00 94.94 93 ASP A N 1
ATOM 660 C CA . ASP A 1 93 ? 12.810 -16.143 -28.022 1.00 94.94 93 ASP A CA 1
ATOM 661 C C . ASP A 1 93 ? 13.668 -14.892 -27.844 1.00 94.94 93 ASP A C 1
ATOM 663 O O . ASP A 1 93 ? 14.318 -14.662 -26.818 1.00 94.94 93 ASP A O 1
ATOM 667 N N . VAL A 1 94 ? 13.656 -14.078 -28.897 1.00 97.25 94 VAL A N 1
ATOM 668 C CA . VAL A 1 94 ? 14.243 -12.744 -28.911 1.00 97.25 94 VAL A CA 1
ATOM 669 C C . VAL A 1 94 ? 13.139 -11.757 -29.245 1.00 97.25 94 VAL A C 1
ATOM 671 O O . VAL A 1 94 ? 12.566 -11.783 -30.334 1.00 97.25 94 VAL A O 1
ATOM 674 N N . TYR A 1 95 ? 12.866 -10.869 -28.302 1.00 97.88 95 TYR A N 1
ATOM 675 C CA . TYR A 1 95 ? 11.935 -9.770 -28.461 1.00 97.88 95 TYR A CA 1
ATOM 676 C C . TYR A 1 95 ? 12.711 -8.530 -28.876 1.00 97.88 95 TYR A C 1
ATOM 678 O O . TYR A 1 95 ? 13.687 -8.161 -28.227 1.00 97.88 95 TYR A O 1
ATOM 686 N N . THR A 1 96 ? 12.280 -7.870 -29.944 1.00 98.31 96 THR A N 1
ATOM 687 C CA . THR A 1 96 ? 12.912 -6.636 -30.433 1.00 98.31 96 THR A CA 1
ATOM 688 C C . THR A 1 96 ? 11.898 -5.513 -30.504 1.00 98.31 96 THR A C 1
ATOM 690 O O . THR A 1 96 ? 10.703 -5.740 -30.698 1.00 98.31 96 THR A O 1
ATOM 693 N N . GLY A 1 97 ? 12.354 -4.288 -30.285 1.00 97.94 97 GLY A N 1
ATOM 694 C CA . GLY A 1 97 ? 11.442 -3.181 -30.096 1.00 97.94 97 GLY A CA 1
ATOM 695 C C . GLY A 1 97 ? 12.102 -1.823 -30.003 1.00 97.94 97 GLY A C 1
ATOM 696 O O . GLY A 1 97 ? 13.312 -1.669 -30.178 1.00 97.94 97 GLY A O 1
ATOM 697 N N . ALA A 1 98 ? 11.272 -0.836 -29.694 1.00 98.00 98 ALA A N 1
ATOM 698 C CA . ALA A 1 98 ? 11.690 0.538 -29.491 1.00 98.00 98 ALA A CA 1
ATOM 699 C C . ALA A 1 98 ? 11.013 1.131 -28.256 1.00 98.00 98 ALA A C 1
ATOM 701 O O . ALA A 1 98 ? 9.941 0.692 -27.830 1.00 98.00 98 ALA A O 1
ATOM 702 N N . GLY A 1 99 ? 11.648 2.142 -27.683 1.00 97.06 99 GLY A N 1
ATOM 703 C CA . GLY A 1 99 ? 11.160 2.822 -26.498 1.00 97.06 99 GLY A CA 1
ATOM 704 C C . GLY A 1 99 ? 11.865 4.144 -26.266 1.00 97.06 99 GLY A C 1
ATOM 705 O O . GLY A 1 99 ? 12.552 4.665 -27.145 1.00 97.06 99 GLY A O 1
ATOM 706 N N . PHE A 1 100 ? 11.721 4.665 -25.058 1.00 96.44 100 PHE A N 1
ATOM 707 C CA . PHE A 1 100 ? 12.470 5.818 -24.592 1.00 96.44 100 PHE A CA 1
ATOM 708 C C . PHE A 1 100 ? 12.886 5.630 -23.136 1.00 96.44 100 PHE A C 1
ATOM 710 O O . PHE A 1 100 ? 12.218 4.935 -22.367 1.00 96.44 100 PHE A O 1
ATOM 717 N N . ALA A 1 101 ? 13.971 6.294 -22.752 1.00 96.75 101 ALA A N 1
ATOM 718 C CA . ALA A 1 101 ? 14.320 6.522 -21.358 1.00 96.75 101 ALA A CA 1
ATOM 719 C C . ALA A 1 101 ? 14.455 8.018 -21.096 1.00 96.75 101 ALA A C 1
ATOM 721 O O . ALA A 1 101 ? 15.012 8.755 -21.909 1.00 96.75 101 ALA A O 1
ATOM 722 N N . ARG A 1 102 ? 13.966 8.473 -19.946 1.00 94.75 102 ARG A N 1
ATOM 723 C CA . ARG A 1 102 ? 14.083 9.863 -19.508 1.00 94.75 102 ARG A CA 1
ATOM 724 C C . ARG A 1 102 ? 14.633 9.900 -18.096 1.00 94.75 102 ARG A C 1
ATOM 726 O O . ARG A 1 102 ? 14.108 9.238 -17.207 1.00 94.75 102 ARG A O 1
ATOM 733 N N . GLN A 1 103 ? 15.672 10.695 -17.899 1.00 93.75 103 GLN A N 1
ATOM 734 C CA . GLN A 1 103 ? 16.242 10.918 -16.583 1.00 93.75 103 GLN A CA 1
ATOM 735 C C . GLN A 1 103 ? 15.280 11.742 -15.715 1.00 93.75 103 GLN A C 1
ATOM 737 O O . GLN A 1 103 ? 14.718 12.735 -16.182 1.00 93.75 103 GLN A O 1
ATOM 742 N N . VAL A 1 104 ? 15.076 11.316 -14.469 1.00 93.88 104 VAL A N 1
ATOM 743 C CA . VAL A 1 104 ? 14.213 11.996 -13.486 1.00 93.88 104 VAL A CA 1
ATOM 744 C C . VAL A 1 104 ? 15.000 12.598 -12.323 1.00 93.88 104 VAL A C 1
ATOM 746 O O . VAL A 1 104 ? 14.552 13.583 -11.746 1.00 93.88 104 VAL A O 1
ATOM 749 N N . ASP A 1 105 ? 16.191 12.071 -12.034 1.00 90.50 105 ASP A N 1
ATOM 750 C CA . ASP A 1 105 ? 17.151 12.613 -11.067 1.00 90.50 105 ASP A CA 1
ATOM 751 C C . ASP A 1 105 ? 18.593 12.207 -11.454 1.00 90.50 105 ASP A C 1
ATOM 753 O O . ASP A 1 105 ? 18.818 11.647 -12.528 1.00 90.50 105 ASP A O 1
ATOM 757 N N . SER A 1 106 ? 19.607 12.499 -10.632 1.00 88.44 106 SER A N 1
ATOM 758 C CA . SER A 1 106 ? 21.013 12.199 -10.965 1.00 88.44 106 SER A CA 1
ATOM 759 C C . SER A 1 106 ? 21.318 10.704 -11.159 1.00 88.44 106 SER A C 1
ATOM 761 O O . SER A 1 106 ? 22.286 10.369 -11.843 1.00 88.44 106 SER A O 1
ATOM 763 N N . HIS A 1 107 ? 20.481 9.814 -10.625 1.00 90.44 107 HIS A N 1
ATOM 764 C CA . HIS A 1 107 ? 20.644 8.361 -10.666 1.00 90.44 107 HIS A CA 1
ATOM 765 C C . HIS A 1 107 ? 19.462 7.634 -11.323 1.00 90.44 107 HIS A C 1
ATOM 767 O O . HIS A 1 107 ? 19.628 6.505 -11.780 1.00 90.44 107 HIS A O 1
ATOM 773 N N . GLY A 1 108 ? 18.284 8.244 -11.376 1.00 93.62 108 GLY A N 1
ATOM 774 C CA . GLY A 1 108 ? 17.023 7.633 -11.769 1.00 93.62 108 GLY A CA 1
ATOM 775 C C . GLY A 1 108 ? 16.596 7.962 -13.193 1.00 93.62 108 GLY A C 1
ATOM 776 O O . GLY A 1 108 ? 16.678 9.101 -13.655 1.00 93.62 108 GLY A O 1
ATOM 777 N N . TYR A 1 109 ? 16.059 6.954 -13.874 1.00 95.75 109 TYR A N 1
ATOM 778 C CA . TYR A 1 109 ? 15.434 7.065 -15.184 1.00 95.75 109 TYR A CA 1
ATOM 779 C C . TYR A 1 109 ? 14.070 6.383 -15.156 1.00 95.75 109 TYR A C 1
ATOM 781 O O . TYR A 1 109 ? 13.914 5.313 -14.570 1.00 95.75 109 TYR A O 1
ATOM 789 N N . VAL A 1 110 ? 13.097 6.963 -15.848 1.00 96.12 110 VAL A N 1
ATOM 790 C CA . VAL A 1 110 ? 11.887 6.251 -16.269 1.00 96.12 110 VAL A CA 1
ATOM 791 C C . VAL A 1 110 ? 12.121 5.668 -17.654 1.00 96.12 110 VAL A C 1
ATOM 793 O O . VAL A 1 110 ? 12.768 6.298 -18.491 1.00 96.12 110 VAL A O 1
ATOM 796 N N . ILE A 1 111 ? 11.603 4.469 -17.897 1.00 97.69 111 ILE A N 1
ATOM 797 C CA . ILE A 1 111 ? 11.710 3.780 -19.183 1.00 97.69 111 ILE A CA 1
ATOM 798 C C . ILE A 1 111 ? 10.344 3.256 -19.612 1.00 97.69 111 ILE A C 1
ATOM 800 O O . ILE A 1 111 ? 9.587 2.731 -18.792 1.00 97.69 111 ILE A O 1
ATOM 804 N N . ALA A 1 112 ? 10.051 3.371 -20.904 1.00 97.31 112 ALA A N 1
ATOM 805 C CA . ALA A 1 112 ? 8.940 2.675 -21.532 1.00 97.31 112 ALA A CA 1
ATOM 806 C C . ALA A 1 112 ? 9.343 2.156 -22.913 1.00 97.31 112 ALA A C 1
ATOM 808 O O . ALA A 1 112 ? 10.028 2.851 -23.662 1.00 97.31 112 ALA A O 1
ATOM 809 N N . ALA A 1 113 ? 8.923 0.944 -23.263 1.00 97.94 113 ALA A N 1
ATOM 810 C CA . ALA A 1 113 ? 9.246 0.315 -24.538 1.00 97.94 113 ALA A CA 1
ATOM 811 C C . ALA A 1 113 ? 8.136 -0.630 -24.992 1.00 97.94 113 ALA A C 1
ATOM 813 O O . ALA A 1 113 ? 7.411 -1.186 -24.176 1.00 97.94 113 ALA A O 1
ATOM 814 N N . THR A 1 114 ? 8.027 -0.846 -26.299 1.00 98.25 114 THR A N 1
ATOM 815 C CA . THR A 1 114 ? 7.240 -1.950 -26.861 1.00 98.25 114 THR A CA 1
ATOM 816 C C . THR A 1 114 ? 8.191 -2.918 -27.534 1.00 98.25 114 THR A C 1
ATOM 818 O O . THR A 1 114 ? 8.988 -2.492 -28.367 1.00 98.25 114 THR A O 1
ATOM 821 N N . VAL A 1 115 ? 8.103 -4.201 -27.193 1.00 98.00 115 VAL A N 1
ATOM 822 C CA . VAL A 1 115 ? 8.911 -5.276 -27.782 1.00 98.00 115 VAL A CA 1
ATOM 823 C C . VAL A 1 115 ? 8.003 -6.324 -28.414 1.00 98.00 115 VAL A C 1
ATOM 825 O O . VAL A 1 115 ? 6.899 -6.552 -27.930 1.00 98.00 115 VAL A O 1
ATOM 828 N N . THR A 1 116 ? 8.439 -6.932 -29.513 1.00 97.62 116 THR A N 1
ATOM 829 C CA . THR A 1 116 ? 7.700 -7.972 -30.242 1.00 97.62 116 THR A CA 1
ATOM 830 C C . THR A 1 116 ? 8.611 -9.160 -30.495 1.00 97.62 116 THR A C 1
ATOM 832 O O . THR A 1 116 ? 9.745 -8.977 -30.946 1.00 97.62 116 THR A O 1
ATOM 835 N N . GLY A 1 117 ? 8.133 -10.356 -30.166 1.00 96.31 117 GLY A N 1
ATOM 836 C CA . GLY A 1 117 ? 8.871 -11.596 -30.369 1.00 96.31 117 GLY A CA 1
ATOM 837 C C . GLY A 1 117 ? 8.618 -12.212 -31.740 1.00 96.31 117 GLY A C 1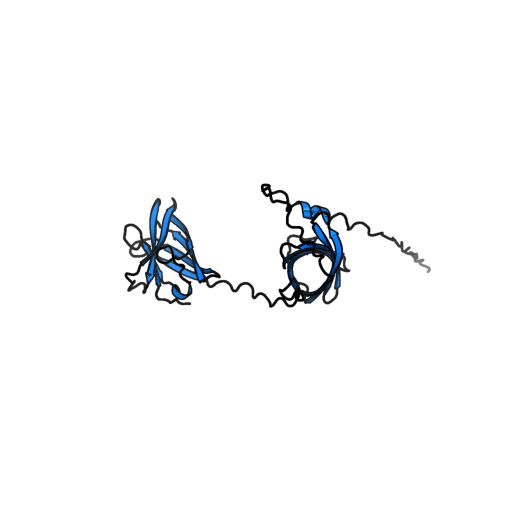
ATOM 838 O O . GLY A 1 117 ? 7.867 -11.687 -32.571 1.00 96.31 117 GLY A O 1
ATOM 839 N N . SER A 1 118 ? 9.302 -13.323 -32.003 1.00 94.12 118 SER A N 1
ATOM 840 C CA . SER A 1 118 ? 9.342 -13.946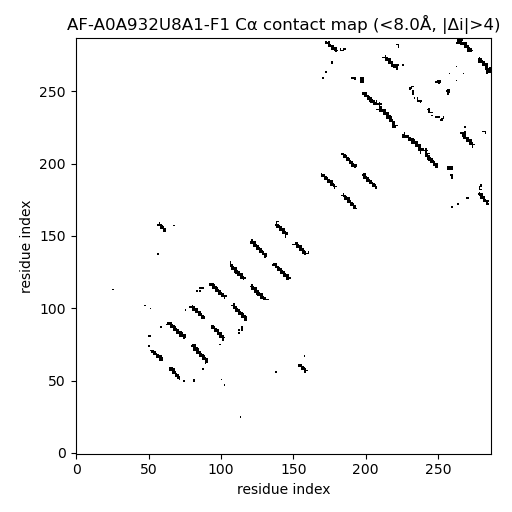 -33.328 1.00 94.12 118 SER A CA 1
ATOM 841 C C . SER A 1 118 ? 7.982 -14.511 -33.767 1.00 94.12 118 SER A C 1
ATOM 843 O O . SER A 1 118 ? 7.653 -14.471 -34.957 1.00 94.12 118 SER A O 1
ATOM 845 N N . SER A 1 119 ? 7.153 -14.946 -32.812 1.00 93.56 119 SER A N 1
ATOM 846 C CA . SER A 1 119 ? 5.780 -15.415 -33.039 1.00 93.56 119 SER A CA 1
ATOM 847 C C . SER A 1 119 ? 4.729 -14.298 -33.106 1.00 93.56 119 SER A C 1
ATOM 849 O O . SER A 1 119 ? 3.557 -14.575 -33.368 1.00 93.56 119 SER A O 1
ATOM 851 N N . GLY A 1 120 ? 5.138 -13.030 -32.991 1.00 95.25 120 GLY A N 1
ATOM 852 C CA . GLY A 1 120 ? 4.280 -11.859 -33.197 1.00 95.25 120 GLY A CA 1
ATOM 853 C C . GLY A 1 120 ? 3.548 -11.356 -31.951 1.00 95.25 120 GLY A C 1
ATOM 854 O O . GLY A 1 120 ? 2.807 -10.380 -32.041 1.00 95.25 120 GLY A O 1
ATOM 855 N N . GLU A 1 121 ? 3.752 -11.977 -30.796 1.00 95.06 121 GLU A N 1
ATOM 856 C CA . GLU A 1 121 ? 3.353 -11.436 -29.504 1.00 95.06 121 GLU A CA 1
ATOM 857 C C . GLU A 1 121 ? 4.121 -10.146 -29.202 1.00 95.06 121 GLU A C 1
ATOM 859 O O . GLU A 1 121 ? 5.332 -10.050 -29.412 1.00 95.06 121 GLU A O 1
ATOM 864 N N . SER A 1 122 ? 3.404 -9.149 -28.690 1.00 96.69 122 SER A N 1
ATOM 865 C CA . SER A 1 122 ? 3.971 -7.854 -28.331 1.00 96.69 122 SER A CA 1
ATOM 866 C C . SER A 1 122 ? 3.680 -7.530 -26.876 1.00 96.69 122 SER A C 1
ATOM 868 O O . SER A 1 122 ? 2.562 -7.733 -26.395 1.00 96.69 122 SER A O 1
ATOM 870 N N . TYR A 1 123 ? 4.665 -6.946 -26.205 1.00 97.06 123 TYR A N 1
ATOM 871 C CA . TYR A 1 123 ? 4.571 -6.498 -24.824 1.00 97.06 123 TYR A CA 1
ATOM 872 C C . TYR A 1 123 ? 4.937 -5.025 -24.720 1.00 97.06 123 TYR A C 1
ATOM 874 O O . TYR A 1 123 ? 5.915 -4.569 -25.314 1.00 97.06 123 TYR A O 1
ATOM 882 N N . PHE A 1 124 ? 4.164 -4.292 -23.928 1.00 97.62 124 PHE A N 1
ATOM 883 C CA . PHE A 1 124 ? 4.525 -2.979 -23.430 1.00 97.62 124 PHE A CA 1
ATOM 884 C C . PHE A 1 124 ? 5.237 -3.132 -22.086 1.00 97.62 124 PHE A C 1
ATOM 886 O O . PHE A 1 124 ? 4.747 -3.805 -21.180 1.00 97.62 124 PHE A O 1
ATOM 893 N N . LEU A 1 125 ? 6.398 -2.506 -21.960 1.00 97.75 125 LEU A N 1
ATOM 894 C CA . LEU A 1 125 ? 7.235 -2.486 -20.771 1.00 97.75 125 LEU A CA 1
ATOM 895 C C . LEU A 1 125 ? 7.258 -1.059 -20.238 1.00 97.75 125 LEU A C 1
ATOM 897 O O . LEU A 1 125 ? 7.535 -0.135 -20.998 1.00 97.75 125 LEU A O 1
ATOM 901 N N . ALA A 1 126 ? 7.020 -0.876 -18.944 1.00 97.44 126 ALA A N 1
ATOM 902 C CA . ALA A 1 126 ? 7.181 0.410 -18.273 1.00 97.44 126 ALA A CA 1
ATOM 903 C C . ALA A 1 126 ? 7.797 0.218 -16.889 1.00 97.44 126 ALA A C 1
ATOM 905 O O . ALA A 1 126 ? 7.430 -0.715 -16.176 1.00 97.44 126 ALA A O 1
ATOM 906 N N . GLY A 1 127 ? 8.720 1.088 -16.492 1.00 97.25 127 GLY A N 1
ATOM 907 C CA . GLY A 1 127 ? 9.368 0.983 -15.189 1.00 97.25 127 GLY A CA 1
ATOM 908 C C . GLY A 1 127 ? 10.429 2.040 -14.947 1.00 97.25 127 GLY A C 1
ATOM 909 O O . GLY A 1 127 ? 10.427 3.104 -15.570 1.00 97.25 127 GLY A O 1
ATOM 910 N N . THR A 1 128 ? 11.338 1.731 -14.029 1.00 96.31 128 THR A N 1
ATOM 911 C CA . THR A 1 128 ? 12.455 2.603 -13.671 1.00 96.31 128 THR A CA 1
ATOM 912 C C . THR A 1 128 ? 13.788 1.883 -13.804 1.00 96.31 128 THR A C 1
ATOM 914 O O . THR A 1 128 ? 13.882 0.663 -13.650 1.00 96.31 128 THR A O 1
ATOM 917 N N . LEU A 1 129 ? 14.827 2.662 -14.098 1.00 95.81 129 LEU A N 1
ATOM 918 C CA . LEU A 1 129 ? 16.224 2.259 -14.026 1.00 95.81 129 LEU A CA 1
ATOM 919 C C . LEU A 1 129 ? 16.938 3.167 -13.030 1.00 95.81 129 LEU A C 1
ATOM 921 O O . LEU A 1 129 ? 16.678 4.368 -12.983 1.00 95.81 129 LEU A O 1
ATOM 925 N N . SER A 1 130 ? 17.865 2.612 -12.262 1.00 94.00 130 SER A N 1
ATOM 926 C CA . SER A 1 130 ? 18.724 3.376 -11.365 1.00 94.00 130 SER A CA 1
ATOM 927 C C . SER A 1 130 ? 20.184 3.038 -11.613 1.00 94.00 130 SER A C 1
ATOM 929 O O . SER A 1 130 ? 20.555 1.865 -11.707 1.00 94.00 130 SER A O 1
ATOM 931 N N . ARG A 1 131 ? 21.008 4.078 -11.672 1.00 92.50 131 ARG A N 1
ATOM 932 C CA . ARG A 1 131 ? 22.462 4.014 -11.751 1.00 92.50 131 ARG A CA 1
ATOM 933 C C . ARG A 1 131 ? 23.043 4.124 -10.342 1.00 92.50 131 ARG A C 1
ATOM 935 O O . ARG A 1 131 ? 22.738 5.076 -9.632 1.00 92.50 131 ARG A O 1
ATOM 942 N N . GLY A 1 132 ? 23.855 3.156 -9.932 1.00 87.81 132 GLY A N 1
ATOM 943 C CA . GLY A 1 132 ? 24.547 3.179 -8.643 1.00 87.81 132 GLY A CA 1
ATOM 944 C C . GLY A 1 132 ? 25.533 4.344 -8.529 1.00 87.81 132 GLY A C 1
ATOM 945 O O . GLY A 1 132 ? 25.892 4.966 -9.531 1.00 87.81 132 GLY A O 1
ATOM 946 N N . ASP A 1 133 ? 25.993 4.613 -7.308 1.00 84.31 133 ASP A N 1
ATOM 947 C CA . ASP A 1 133 ? 26.893 5.739 -7.007 1.00 84.31 133 ASP A CA 1
ATOM 948 C C . ASP A 1 133 ? 28.246 5.633 -7.724 1.00 84.31 133 ASP A C 1
ATOM 950 O O . ASP A 1 133 ? 28.858 6.638 -8.071 1.00 84.31 133 ASP A O 1
ATOM 954 N N . ASP A 1 134 ? 28.691 4.406 -8.011 1.00 83.31 134 ASP A N 1
ATOM 955 C CA . ASP A 1 134 ? 29.896 4.136 -8.805 1.00 83.31 134 ASP A CA 1
ATOM 956 C C . ASP A 1 134 ? 29.730 4.438 -10.302 1.00 83.31 134 ASP A C 1
ATOM 958 O O . ASP A 1 134 ? 30.684 4.344 -11.074 1.00 83.31 134 ASP A O 1
ATOM 962 N N . GLY A 1 135 ? 28.513 4.761 -10.742 1.00 83.31 135 GLY A N 1
ATOM 963 C CA . GLY A 1 135 ? 28.187 5.014 -12.136 1.00 83.31 135 GLY A CA 1
ATOM 964 C C . GLY A 1 135 ? 28.296 3.788 -13.053 1.00 83.31 135 GLY A C 1
ATOM 965 O O . GLY A 1 135 ? 27.998 3.912 -14.244 1.00 83.31 135 GLY A O 1
ATOM 966 N N . ALA A 1 136 ? 28.703 2.628 -12.543 1.00 84.31 136 ALA A N 1
ATOM 967 C CA . ALA A 1 136 ? 28.941 1.415 -13.313 1.00 84.31 136 ALA A CA 1
ATOM 968 C C . ALA A 1 136 ? 27.792 0.418 -13.153 1.00 84.31 136 ALA A C 1
ATOM 970 O O . ALA A 1 136 ? 27.400 -0.238 -14.119 1.00 84.31 136 ALA A O 1
ATOM 971 N N . ARG A 1 137 ? 27.220 0.319 -11.949 1.00 89.81 137 ARG A N 1
ATOM 972 C CA . ARG A 1 137 ? 26.105 -0.588 -11.676 1.00 89.81 137 ARG A CA 1
ATOM 973 C C . ARG A 1 137 ? 24.785 0.027 -12.107 1.00 89.81 137 ARG A C 1
ATOM 975 O O . ARG A 1 137 ? 24.474 1.169 -11.780 1.00 89.81 137 ARG A O 1
ATOM 982 N N . TRP A 1 138 ? 23.987 -0.771 -12.800 1.00 93.62 138 TRP A N 1
ATOM 983 C CA . TRP A 1 138 ? 22.627 -0.433 -13.194 1.00 93.62 138 TRP A CA 1
ATOM 984 C C . TRP A 1 138 ? 21.676 -1.485 -12.661 1.00 93.62 138 TRP A C 1
ATOM 986 O O . TRP A 1 138 ? 22.033 -2.654 -12.551 1.00 93.62 138 TRP A O 1
ATOM 996 N N . ARG A 1 139 ? 20.462 -1.058 -12.340 1.00 94.00 139 ARG A N 1
ATOM 997 C CA . ARG A 1 139 ? 19.378 -1.931 -11.901 1.00 94.00 139 ARG A CA 1
ATOM 998 C C . ARG A 1 139 ? 18.053 -1.381 -12.391 1.00 94.00 139 ARG A C 1
ATOM 1000 O O . ARG A 1 139 ? 17.936 -0.175 -12.595 1.00 94.00 139 ARG A O 1
ATOM 1007 N N . GLY A 1 140 ? 17.059 -2.239 -12.558 1.00 94.56 140 GLY A N 1
ATOM 1008 C CA . GLY A 1 140 ? 15.745 -1.806 -13.013 1.00 94.56 140 GLY A CA 1
ATOM 1009 C C . GLY A 1 140 ? 14.624 -2.718 -12.572 1.00 94.56 140 GLY A C 1
ATOM 1010 O O . GLY A 1 140 ? 14.841 -3.898 -12.310 1.00 94.56 140 GLY A O 1
ATOM 1011 N N . HIS A 1 141 ? 13.421 -2.167 -12.511 1.00 96.00 141 HIS A N 1
ATOM 1012 C CA . HIS A 1 141 ? 12.206 -2.940 -12.299 1.00 96.00 141 HIS A CA 1
ATOM 1013 C C . HIS A 1 141 ? 11.008 -2.232 -12.926 1.00 96.00 141 HIS A C 1
ATOM 1015 O O . HIS A 1 141 ? 11.007 -1.012 -13.119 1.00 96.00 141 HIS A O 1
ATOM 1021 N N . GLY A 1 142 ? 9.959 -2.993 -13.208 1.00 96.00 142 GLY A N 1
ATOM 1022 C CA . GLY A 1 142 ? 8.735 -2.430 -13.748 1.00 96.00 142 GLY A CA 1
ATOM 1023 C C . GLY A 1 142 ? 7.661 -3.465 -14.012 1.00 96.00 142 GLY A C 1
ATOM 1024 O O . GLY A 1 142 ? 7.641 -4.541 -13.416 1.00 96.00 142 GLY A O 1
ATOM 1025 N N . ARG A 1 143 ? 6.744 -3.106 -14.909 1.00 95.88 143 ARG A N 1
ATOM 1026 C CA . ARG A 1 143 ? 5.640 -3.950 -15.354 1.00 95.88 143 ARG A CA 1
ATOM 1027 C C . ARG A 1 143 ? 5.732 -4.233 -16.846 1.00 95.88 143 ARG A C 1
ATOM 1029 O O . ARG A 1 143 ? 6.112 -3.356 -17.624 1.00 95.88 143 ARG A O 1
ATOM 1036 N N . SER A 1 144 ? 5.374 -5.453 -17.222 1.00 95.94 144 SER A N 1
ATOM 1037 C CA . SER A 1 144 ? 5.139 -5.880 -18.599 1.00 95.94 144 SER A CA 1
ATOM 1038 C C . SER A 1 144 ? 3.648 -6.137 -18.793 1.00 95.94 144 SER A C 1
ATOM 1040 O O . SER A 1 144 ? 2.978 -6.647 -17.897 1.00 95.94 144 SER A O 1
ATOM 1042 N N . GLN A 1 145 ? 3.106 -5.751 -19.942 1.00 96.44 145 GLN A N 1
ATOM 1043 C CA . GLN A 1 145 ? 1.701 -5.941 -20.301 1.00 96.44 145 GLN A CA 1
ATOM 1044 C C . GLN A 1 145 ? 1.617 -6.424 -21.750 1.00 96.44 145 GLN A C 1
ATOM 1046 O O . GLN A 1 145 ? 2.191 -5.768 -22.622 1.00 96.44 145 GLN A O 1
ATOM 1051 N N . PRO A 1 146 ? 0.917 -7.527 -22.060 1.00 95.94 146 PRO A N 1
ATOM 1052 C CA . PRO A 1 146 ? 0.668 -7.912 -23.442 1.00 95.94 146 PRO A CA 1
ATOM 1053 C C . PRO A 1 146 ? -0.165 -6.833 -24.141 1.00 95.94 146 PRO A C 1
ATOM 1055 O O . PRO A 1 146 ? -1.219 -6.439 -23.643 1.00 95.94 146 PRO A O 1
ATOM 1058 N N 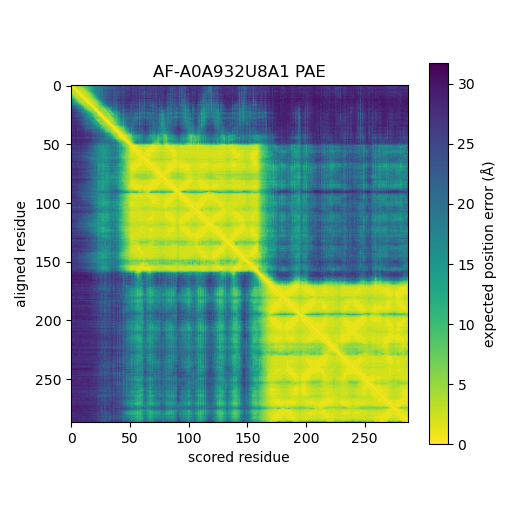. VAL A 1 147 ? 0.258 -6.392 -25.326 1.00 95.06 147 VAL A N 1
ATOM 1059 C CA . VAL A 1 147 ? -0.445 -5.342 -26.091 1.00 95.06 147 VAL A CA 1
ATOM 1060 C C . VAL A 1 147 ? -1.866 -5.782 -26.471 1.00 95.06 147 VAL A C 1
ATOM 1062 O O . VAL A 1 147 ? -2.784 -4.967 -26.479 1.00 95.06 147 VAL A O 1
ATOM 1065 N N . GLY A 1 148 ? -2.072 -7.078 -26.729 1.00 93.06 148 GLY A N 1
ATOM 1066 C CA . GLY A 1 148 ? -3.395 -7.642 -27.026 1.00 93.06 148 GLY A CA 1
ATOM 1067 C C . GLY A 1 148 ? -4.309 -7.834 -25.807 1.00 93.06 148 GLY A C 1
ATOM 1068 O O . GLY A 1 148 ? -5.506 -8.037 -25.990 1.00 93.06 148 GLY A O 1
ATOM 1069 N N . SER A 1 149 ? -3.769 -7.759 -24.583 1.00 90.75 149 SER A N 1
ATOM 1070 C CA . SER A 1 149 ? -4.480 -8.092 -23.338 1.00 90.75 149 SER A CA 1
ATOM 1071 C C . SER A 1 149 ? -3.997 -7.228 -22.160 1.00 90.75 149 SER A C 1
ATOM 1073 O O . SER A 1 149 ? -3.408 -7.754 -21.211 1.00 90.75 149 SER A O 1
ATOM 1075 N N . PRO A 1 150 ? -4.262 -5.908 -22.160 1.00 84.56 150 PRO A N 1
ATOM 1076 C CA . PRO A 1 150 ? -3.679 -4.968 -21.192 1.00 84.56 150 PRO A CA 1
ATOM 1077 C C . PRO A 1 150 ? -4.114 -5.196 -19.732 1.00 84.56 150 PRO A C 1
ATOM 1079 O O . PRO A 1 150 ? -3.499 -4.659 -18.814 1.00 84.56 150 PRO A O 1
ATOM 1082 N N . GLY A 1 151 ? -5.161 -5.997 -19.493 1.00 82.44 151 GLY A N 1
ATOM 1083 C CA . GLY A 1 151 ? -5.605 -6.375 -18.146 1.00 82.44 151 GLY A CA 1
ATOM 1084 C C . GLY A 1 151 ? -4.677 -7.361 -17.426 1.00 82.44 151 GLY A C 1
ATOM 1085 O O . GLY A 1 151 ? -4.804 -7.537 -16.216 1.00 82.44 151 GLY A O 1
ATOM 1086 N N . VAL A 1 152 ? -3.741 -7.994 -18.140 1.00 81.19 152 VAL A N 1
ATOM 1087 C CA . VAL A 1 152 ? -2.745 -8.905 -17.565 1.00 81.19 152 VAL A CA 1
ATOM 1088 C C . VAL A 1 152 ? -1.416 -8.168 -17.473 1.00 81.19 152 VAL A C 1
ATOM 1090 O O . VAL A 1 152 ? -0.906 -7.677 -18.474 1.00 81.19 152 VAL A O 1
ATOM 1093 N N . ALA A 1 153 ? -0.845 -8.084 -16.274 1.00 89.88 153 ALA A N 1
ATOM 1094 C CA . ALA A 1 153 ? 0.429 -7.411 -16.060 1.00 89.88 153 ALA A CA 1
ATOM 1095 C C . ALA A 1 153 ? 1.382 -8.292 -15.249 1.00 89.88 153 ALA A C 1
ATOM 1097 O O . ALA A 1 153 ? 1.034 -8.724 -14.151 1.00 89.88 153 ALA A O 1
ATOM 1098 N N . GLY A 1 154 ? 2.582 -8.514 -15.779 1.00 91.00 154 GLY A N 1
ATOM 1099 C CA . GLY A 1 154 ? 3.700 -9.148 -15.085 1.00 91.00 154 GLY A CA 1
ATOM 1100 C C . GLY A 1 154 ? 4.660 -8.110 -14.510 1.00 91.00 154 GLY A C 1
ATOM 1101 O O . GLY A 1 154 ? 4.621 -6.940 -14.893 1.00 91.00 154 GLY A O 1
ATOM 1102 N N . ALA A 1 155 ? 5.515 -8.528 -13.579 1.00 93.75 155 ALA A N 1
ATOM 1103 C CA . ALA A 1 155 ? 6.674 -7.746 -13.159 1.00 93.75 155 ALA A CA 1
ATOM 1104 C C . ALA A 1 155 ? 7.898 -8.155 -13.986 1.00 93.75 155 ALA A C 1
ATOM 1106 O O . ALA A 1 155 ? 8.022 -9.320 -14.366 1.00 93.75 155 ALA A O 1
ATOM 1107 N N . TRP A 1 156 ? 8.801 -7.210 -14.230 1.00 95.44 156 TRP A N 1
ATOM 1108 C CA . TRP A 1 156 ? 10.129 -7.492 -14.771 1.00 95.44 156 TRP A CA 1
ATOM 1109 C C . TRP A 1 156 ? 11.210 -6.839 -13.916 1.00 95.44 156 TRP A C 1
ATOM 1111 O O . TRP A 1 156 ? 10.972 -5.820 -13.262 1.00 95.44 156 TRP A O 1
ATOM 1121 N N . HIS A 1 157 ? 12.408 -7.416 -13.961 1.00 94.44 157 HIS A N 1
ATOM 1122 C CA . HIS A 1 157 ? 13.593 -6.966 -13.238 1.00 94.44 157 HIS A CA 1
ATOM 1123 C C . HIS A 1 157 ? 14.819 -6.958 -14.159 1.00 94.44 157 HIS A C 1
ATOM 1125 O O . HIS A 1 157 ? 14.912 -7.772 -15.077 1.00 94.44 157 HIS A O 1
ATOM 1131 N N . LEU A 1 158 ? 15.749 -6.034 -13.906 1.00 94.69 158 LEU A N 1
ATOM 1132 C CA . LEU A 1 158 ? 17.031 -5.904 -14.598 1.00 94.69 158 LEU A CA 1
ATOM 1133 C C . LEU A 1 158 ? 18.197 -5.869 -13.612 1.00 94.69 158 LEU A C 1
ATOM 1135 O O . LEU A 1 158 ? 18.113 -5.185 -12.585 1.00 94.69 158 LEU A O 1
ATOM 1139 N N . ALA A 1 159 ? 19.303 -6.497 -14.018 1.00 89.31 159 ALA A N 1
ATOM 1140 C CA . ALA A 1 159 ? 20.442 -6.869 -13.182 1.00 89.31 159 ALA A CA 1
ATOM 1141 C C . ALA A 1 159 ? 20.038 -7.854 -12.072 1.00 89.31 159 ALA A C 1
ATOM 1143 O O . ALA A 1 159 ? 18.851 -8.129 -11.880 1.00 89.31 159 ALA A O 1
ATOM 1144 N N . ASP A 1 160 ? 21.021 -8.380 -11.331 1.00 69.44 160 ASP A N 1
ATOM 1145 C CA . ASP A 1 160 ? 20.768 -9.029 -10.042 1.00 69.44 160 ASP A CA 1
ATOM 1146 C C . ASP A 1 160 ? 20.236 -7.964 -9.081 1.00 69.44 160 ASP A C 1
ATOM 1148 O O . ASP A 1 160 ? 20.941 -7.380 -8.256 1.00 69.44 160 ASP A O 1
ATOM 1152 N N . TRP A 1 161 ? 18.955 -7.657 -9.245 1.00 53.81 161 TRP A N 1
ATOM 1153 C CA . TRP A 1 161 ? 18.144 -7.091 -8.203 1.00 53.81 161 TRP A CA 1
ATOM 1154 C C . TRP A 1 161 ? 18.228 -8.137 -7.089 1.00 53.81 161 TRP A C 1
ATOM 1156 O O . TRP A 1 161 ? 17.753 -9.255 -7.321 1.00 53.81 161 TRP A O 1
ATOM 1166 N N . PRO A 1 162 ? 18.865 -7.866 -5.925 1.00 50.50 162 PRO A N 1
ATOM 1167 C CA . PRO A 1 162 ? 18.659 -8.758 -4.796 1.00 50.50 162 PRO A CA 1
ATOM 1168 C C . PRO A 1 162 ? 17.151 -8.823 -4.685 1.00 50.50 162 PRO A C 1
ATOM 1170 O O . PRO A 1 162 ? 16.538 -7.753 -4.640 1.00 50.50 162 PRO A O 1
ATOM 1173 N N . VAL A 1 163 ? 16.569 -10.024 -4.819 1.00 46.62 163 VAL A N 1
ATOM 1174 C CA . VAL A 1 163 ? 15.119 -10.219 -4.745 1.00 46.62 163 VAL A CA 1
ATOM 1175 C C . VAL A 1 163 ? 14.680 -9.309 -3.617 1.00 46.62 163 VAL A C 1
ATOM 1177 O O . VAL A 1 163 ? 15.128 -9.505 -2.486 1.00 46.62 163 VAL A O 1
ATOM 1180 N N . VAL A 1 164 ? 13.960 -8.225 -3.939 1.00 43.81 164 VAL A N 1
ATOM 1181 C CA . VAL A 1 164 ? 13.355 -7.425 -2.885 1.00 43.81 164 VAL A CA 1
ATOM 1182 C C . VAL A 1 164 ? 12.360 -8.416 -2.366 1.00 43.81 164 VAL A C 1
ATOM 1184 O O . VAL A 1 164 ? 11.356 -8.685 -3.024 1.00 43.81 164 VAL A O 1
ATOM 1187 N N . GLU A 1 165 ? 12.762 -9.088 -1.290 1.00 41.62 165 GLU A N 1
ATOM 1188 C CA . GLU A 1 165 ? 11.913 -9.967 -0.530 1.00 41.62 165 GLU A CA 1
ATOM 1189 C C . GLU A 1 165 ? 10.627 -9.157 -0.404 1.00 41.62 165 GLU A C 1
ATOM 1191 O O . GLU A 1 165 ? 10.716 -8.011 0.064 1.00 41.62 165 GLU A O 1
ATOM 1196 N N . PRO A 1 166 ? 9.512 -9.629 -1.006 1.00 48.34 166 PRO A N 1
ATOM 1197 C CA . PRO A 1 166 ? 8.296 -8.833 -1.117 1.00 48.34 166 PRO A CA 1
ATOM 1198 C C . PRO A 1 166 ? 8.078 -8.220 0.254 1.00 48.34 166 PRO A C 1
ATOM 1200 O O . PRO A 1 166 ? 8.206 -8.992 1.211 1.00 48.34 166 PRO A O 1
ATOM 1203 N N . PRO A 1 167 ? 7.920 -6.877 0.351 1.00 53.84 167 PRO A N 1
ATOM 1204 C CA . PRO A 1 167 ? 8.119 -6.133 1.590 1.00 53.84 167 PRO A CA 1
ATOM 1205 C C . PRO A 1 167 ? 7.503 -6.953 2.694 1.00 53.84 167 PRO A C 1
ATOM 1207 O O . PRO A 1 167 ? 6.296 -7.209 2.622 1.00 53.84 167 PRO A O 1
ATOM 1210 N N . ARG A 1 168 ? 8.362 -7.509 3.571 1.00 64.31 168 ARG A N 1
ATOM 1211 C CA . ARG A 1 168 ? 7.914 -8.536 4.515 1.00 64.31 168 ARG A CA 1
ATOM 1212 C C . ARG A 1 168 ? 6.649 -7.986 5.136 1.00 64.31 168 ARG A C 1
ATOM 1214 O O . ARG A 1 168 ? 6.721 -6.849 5.616 1.00 64.31 168 ARG A O 1
ATOM 1221 N N . PRO A 1 169 ? 5.512 -8.703 5.032 1.00 74.00 169 PRO A N 1
ATOM 1222 C CA . PRO A 1 169 ? 4.247 -8.162 5.484 1.00 74.00 169 PRO A CA 1
ATOM 1223 C C . PRO A 1 169 ? 4.485 -7.630 6.883 1.00 74.00 169 PRO A C 1
ATOM 1225 O O . PRO A 1 169 ? 4.982 -8.362 7.748 1.00 74.00 169 PRO A O 1
ATOM 1228 N N . LEU A 1 170 ? 4.280 -6.318 7.032 1.00 86.38 170 LEU A N 1
ATOM 1229 C CA . LEU A 1 170 ? 4.664 -5.645 8.255 1.00 86.38 170 LEU A CA 1
ATOM 1230 C C . LEU A 1 170 ? 3.960 -6.359 9.403 1.00 86.38 170 LEU A C 1
ATOM 1232 O O . LEU A 1 170 ? 2.812 -6.788 9.242 1.00 86.38 170 LEU A O 1
ATOM 1236 N N . PRO A 1 171 ? 4.637 -6.553 10.540 1.00 93.75 171 PRO A N 1
ATOM 1237 C CA . PRO A 1 171 ? 4.017 -7.197 11.671 1.00 93.75 171 PRO A CA 1
ATOM 1238 C C . PRO A 1 171 ? 2.649 -6.573 12.000 1.00 93.75 171 PRO A C 1
ATOM 1240 O O . PRO A 1 171 ? 2.573 -5.414 12.384 1.00 93.75 171 PRO A O 1
ATOM 1243 N N . THR A 1 172 ? 1.566 -7.340 11.843 1.00 96.19 172 THR A N 1
ATOM 1244 C CA . THR A 1 172 ? 0.228 -7.004 12.347 1.00 96.19 172 THR A CA 1
ATOM 1245 C C . THR A 1 172 ? -0.182 -7.838 13.564 1.00 96.19 172 THR A C 1
ATOM 1247 O O . THR A 1 172 ? 0.039 -9.050 13.574 1.00 96.19 172 THR A O 1
ATOM 1250 N N . VAL A 1 173 ? -0.835 -7.229 14.550 1.00 97.75 173 VAL A N 1
ATOM 1251 C CA . VAL A 1 173 ? -1.490 -7.894 15.687 1.00 97.75 173 VAL A CA 1
ATOM 1252 C C . VAL A 1 173 ? -2.972 -7.535 15.675 1.00 97.75 173 VAL A C 1
ATOM 1254 O O . VAL A 1 173 ? -3.323 -6.370 15.516 1.00 97.75 173 VAL A O 1
ATOM 1257 N N . ARG A 1 174 ? -3.847 -8.530 15.835 1.00 98.00 174 ARG A N 1
ATOM 1258 C CA . ARG A 1 174 ? -5.301 -8.337 15.876 1.00 98.00 174 ARG A CA 1
ATOM 1259 C C . ARG A 1 174 ? -5.823 -8.644 17.274 1.00 98.00 174 ARG A C 1
ATOM 1261 O O . ARG A 1 174 ? -5.626 -9.746 17.776 1.00 98.00 174 ARG A O 1
ATOM 1268 N N . ILE A 1 175 ? -6.511 -7.679 17.866 1.00 98.38 175 ILE A N 1
ATOM 1269 C CA . ILE A 1 175 ? -7.037 -7.709 19.229 1.00 98.38 175 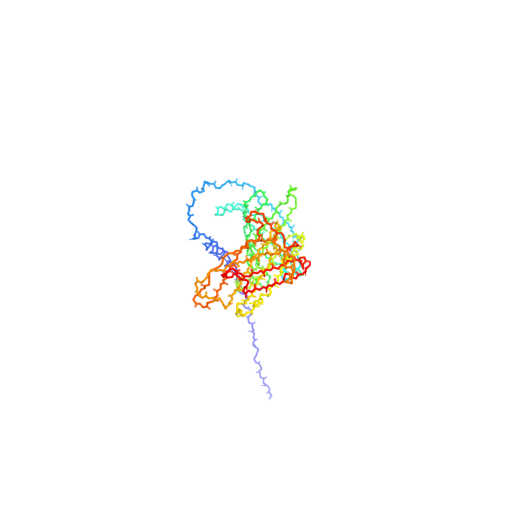ILE A CA 1
ATOM 1270 C C . ILE A 1 175 ? -8.556 -7.792 19.135 1.00 98.38 175 ILE A C 1
ATOM 1272 O O . ILE A 1 175 ? -9.182 -6.974 18.461 1.00 98.38 175 ILE A O 1
ATOM 1276 N N . GLN A 1 176 ? -9.147 -8.785 19.796 1.00 98.44 176 GLN A N 1
ATOM 1277 C CA . GLN A 1 176 ? -10.598 -8.868 19.959 1.00 98.44 176 GLN A CA 1
ATOM 1278 C C . GLN A 1 176 ? -11.000 -8.095 21.209 1.00 98.44 176 GLN A C 1
ATOM 1280 O O . GLN A 1 176 ? -10.500 -8.388 22.294 1.00 98.44 176 GLN A O 1
ATOM 1285 N N . LEU A 1 177 ? -11.899 -7.128 21.051 1.00 98.62 177 LEU A N 1
ATOM 1286 C CA . LEU A 1 177 ? -12.492 -6.394 22.160 1.00 98.62 177 LEU A CA 1
ATOM 1287 C C . LEU A 1 177 ? -13.784 -7.097 22.572 1.00 98.62 177 LEU A C 1
ATOM 1289 O O . LEU A 1 177 ? -14.743 -7.163 21.799 1.00 98.62 177 LEU A O 1
ATOM 1293 N N . GLN A 1 178 ? -13.789 -7.630 23.787 1.00 98.50 178 GLN A N 1
ATOM 1294 C CA . GLN A 1 178 ? -14.939 -8.292 24.388 1.00 98.50 178 GLN A CA 1
ATOM 1295 C C . GLN A 1 178 ? -15.724 -7.296 25.245 1.00 98.50 178 GLN A C 1
ATOM 1297 O O . GLN A 1 178 ? -15.104 -6.408 25.840 1.00 98.50 178 GLN A O 1
ATOM 1302 N N . PRO A 1 179 ? -17.057 -7.434 25.345 1.00 98.50 179 PRO A N 1
ATOM 1303 C CA . PRO A 1 179 ? -17.840 -6.587 26.230 1.00 98.50 179 PRO A CA 1
ATOM 1304 C C . PRO A 1 179 ? -17.392 -6.710 27.690 1.00 98.50 179 PRO A C 1
ATOM 1306 O O . PRO A 1 179 ? -17.029 -7.792 28.150 1.00 98.50 179 PRO A O 1
ATOM 1309 N N . ALA A 1 180 ? -17.425 -5.593 28.416 1.00 97.44 180 ALA A N 1
ATOM 1310 C CA . ALA A 1 180 ? -17.126 -5.541 29.845 1.00 97.44 180 ALA A CA 1
ATOM 1311 C C . ALA A 1 180 ? -18.412 -5.322 30.659 1.00 97.44 180 ALA A C 1
ATOM 1313 O O . ALA A 1 180 ? -19.223 -4.456 30.324 1.00 97.44 180 ALA A O 1
ATOM 1314 N N . GLY A 1 181 ? -18.592 -6.089 31.740 1.00 95.50 181 GLY A N 1
ATOM 1315 C CA . GLY A 1 181 ? -19.815 -6.047 32.551 1.00 95.50 181 GLY A CA 1
ATOM 1316 C C . GLY A 1 181 ? -21.061 -6.398 31.730 1.00 95.50 181 GLY A C 1
ATOM 1317 O O . GLY A 1 181 ? -21.049 -7.372 30.983 1.00 95.50 181 GLY A O 1
ATOM 1318 N N . ASP A 1 182 ? -22.107 -5.574 31.843 1.00 96.44 182 ASP A N 1
ATOM 1319 C CA . ASP A 1 182 ? -23.382 -5.737 31.120 1.00 96.44 182 ASP A CA 1
ATOM 1320 C C . ASP A 1 182 ? -23.411 -5.024 29.752 1.00 96.44 182 ASP A C 1
ATOM 1322 O O . ASP A 1 182 ? -24.457 -4.910 29.110 1.00 96.44 182 ASP A O 1
ATOM 1326 N N . SER A 1 183 ? -22.273 -4.491 29.304 1.00 97.94 183 SER A N 1
ATOM 1327 C CA . SER A 1 183 ? -22.159 -3.831 28.005 1.00 97.94 183 SER A CA 1
ATOM 1328 C C . SER A 1 183 ? -22.415 -4.806 26.850 1.00 97.94 183 SER A C 1
ATOM 1330 O O . SER A 1 183 ? -22.118 -5.995 26.935 1.00 97.94 183 SER A O 1
ATOM 1332 N N . SER A 1 184 ? -22.906 -4.283 25.723 1.00 97.81 184 SER A N 1
ATOM 1333 C CA . SER A 1 184 ? -22.959 -5.010 24.442 1.00 97.81 184 SER A CA 1
ATOM 1334 C C . SER A 1 184 ? -21.861 -4.583 23.459 1.00 97.81 184 SER A C 1
ATOM 1336 O O . SER A 1 184 ? -21.779 -5.109 22.346 1.00 97.81 184 SER A O 1
ATOM 1338 N N . VAL A 1 185 ? -21.005 -3.637 23.864 1.00 98.62 185 VAL A N 1
ATOM 1339 C CA . VAL A 1 185 ? -19.939 -3.093 23.019 1.00 98.62 185 VAL A CA 1
ATOM 1340 C C . VAL A 1 185 ? -18.895 -4.166 22.744 1.00 98.62 185 VAL A C 1
ATOM 1342 O O . VAL A 1 185 ? -18.351 -4.777 23.658 1.00 98.62 185 VAL A O 1
ATOM 1345 N N . SER A 1 186 ? -18.580 -4.370 21.473 1.00 98.69 186 SER A N 1
ATOM 1346 C CA . SER A 1 186 ? -17.539 -5.294 21.022 1.00 98.69 186 SER A CA 1
ATOM 1347 C C . SER A 1 186 ? -16.845 -4.737 19.787 1.00 98.69 186 SER A C 1
ATOM 1349 O O . SER A 1 186 ? -17.309 -3.768 19.178 1.00 98.69 186 SER A O 1
ATOM 1351 N N . GLY A 1 187 ? -15.714 -5.327 19.413 1.00 98.44 187 GLY A N 1
ATOM 1352 C CA . GLY A 1 187 ? -15.002 -4.865 18.235 1.00 98.44 187 GLY A CA 1
ATOM 1353 C C . GLY A 1 187 ? -13.636 -5.486 18.039 1.00 98.44 187 GLY A C 1
ATOM 1354 O O . GLY A 1 187 ? -13.279 -6.497 18.643 1.00 98.44 187 GLY A O 1
ATOM 1355 N N . VAL A 1 188 ? -12.871 -4.857 17.160 1.00 98.69 188 VAL A N 1
ATOM 1356 C CA . VAL A 1 188 ? -11.554 -5.314 16.738 1.00 98.69 188 VAL A CA 1
ATOM 1357 C C . VAL A 1 188 ? -10.615 -4.121 16.685 1.00 98.69 188 VAL A C 1
ATOM 1359 O O . VAL A 1 188 ? -10.970 -3.069 16.155 1.00 98.69 188 VAL A O 1
ATOM 1362 N N . VAL A 1 189 ? -9.397 -4.312 17.187 1.00 98.56 189 VAL A N 1
ATOM 1363 C CA . VAL A 1 189 ? -8.277 -3.405 16.918 1.00 98.56 189 VAL A CA 1
ATOM 1364 C C . VAL A 1 189 ? -7.206 -4.162 16.157 1.00 98.56 189 VAL A C 1
ATOM 1366 O O . VAL A 1 189 ? -6.751 -5.215 16.600 1.00 98.56 189 VAL A O 1
ATOM 1369 N N . THR A 1 190 ? -6.780 -3.622 15.025 1.00 98.19 190 THR A N 1
ATOM 1370 C CA . THR A 1 190 ? -5.606 -4.100 14.299 1.00 98.19 190 THR A CA 1
ATOM 1371 C C . THR A 1 190 ? -4.473 -3.113 14.519 1.00 98.19 190 THR A C 1
ATOM 1373 O O . THR A 1 190 ? -4.617 -1.933 14.218 1.00 98.19 190 THR A O 1
ATOM 1376 N N . LEU A 1 191 ? -3.349 -3.592 15.040 1.00 97.88 191 LEU A N 1
ATOM 1377 C CA . LEU A 1 191 ? -2.109 -2.834 15.162 1.00 97.88 191 LEU A CA 1
ATOM 1378 C C . LEU A 1 191 ? -1.136 -3.302 14.085 1.00 97.88 191 LEU A C 1
ATOM 1380 O O . LEU A 1 191 ? -0.919 -4.504 13.949 1.00 97.88 191 LEU A O 1
ATOM 1384 N N . ALA A 1 192 ? -0.542 -2.381 13.337 1.00 96.12 192 ALA A N 1
ATOM 1385 C CA . ALA A 1 192 ? 0.420 -2.674 12.282 1.00 96.12 192 ALA A CA 1
ATOM 1386 C C . ALA A 1 192 ? 1.697 -1.860 12.492 1.00 96.12 192 ALA A C 1
ATOM 1388 O O . ALA A 1 192 ? 1.637 -0.638 12.634 1.00 96.12 192 ALA A O 1
ATOM 1389 N N . ALA A 1 193 ? 2.847 -2.531 12.493 1.00 9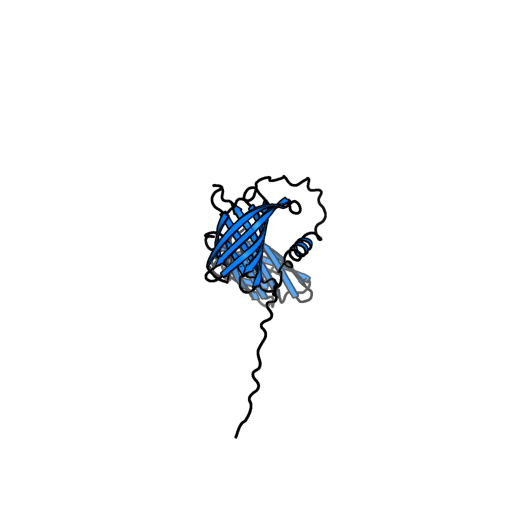5.31 193 ALA A N 1
ATOM 1390 C CA . ALA A 1 193 ? 4.138 -1.856 12.467 1.00 95.31 193 ALA A CA 1
ATOM 1391 C C . ALA A 1 193 ? 4.308 -1.093 11.146 1.00 95.31 193 ALA A C 1
ATOM 1393 O O . ALA A 1 193 ? 3.854 -1.558 10.102 1.00 95.31 193 ALA A O 1
ATOM 1394 N N . LEU A 1 194 ? 4.991 0.048 11.184 1.00 90.25 194 LEU A N 1
ATOM 1395 C CA . LEU A 1 194 ? 5.438 0.806 10.016 1.00 90.25 194 LEU A CA 1
ATOM 1396 C C . LEU A 1 194 ? 6.973 0.797 9.932 1.00 90.25 194 LEU A C 1
ATOM 1398 O O . LEU A 1 194 ? 7.660 0.383 10.866 1.00 90.25 194 LEU A O 1
ATOM 1402 N N . LEU A 1 195 ? 7.522 1.220 8.788 1.00 77.00 195 LEU A N 1
ATOM 1403 C CA . LEU A 1 195 ? 8.960 1.110 8.489 1.00 77.00 195 LEU A CA 1
ATOM 1404 C C . LEU A 1 195 ? 9.861 1.917 9.440 1.00 77.00 195 LEU A C 1
ATOM 1406 O O . LEU A 1 195 ? 11.020 1.555 9.615 1.00 77.00 195 LEU A O 1
ATOM 1410 N N . GLU A 1 196 ? 9.335 2.964 10.075 1.00 82.19 196 GLU A N 1
ATOM 1411 C CA . GLU A 1 196 ? 10.087 3.868 10.961 1.00 82.19 196 GLU A CA 1
ATOM 1412 C C . GLU A 1 196 ? 9.908 3.536 12.453 1.00 82.19 196 GLU A C 1
ATOM 1414 O O . GLU A 1 196 ? 10.243 4.330 13.324 1.00 82.19 196 GLU A O 1
ATOM 1419 N N . GLY A 1 197 ? 9.387 2.344 12.766 1.00 88.06 197 GLY A N 1
ATOM 1420 C CA . GLY A 1 197 ? 9.124 1.931 14.147 1.00 88.06 197 GLY A CA 1
ATOM 1421 C C . GLY A 1 197 ? 7.823 2.491 14.722 1.00 88.06 197 GLY A C 1
ATOM 1422 O O . GLY A 1 197 ? 7.543 2.280 15.895 1.00 88.06 197 GL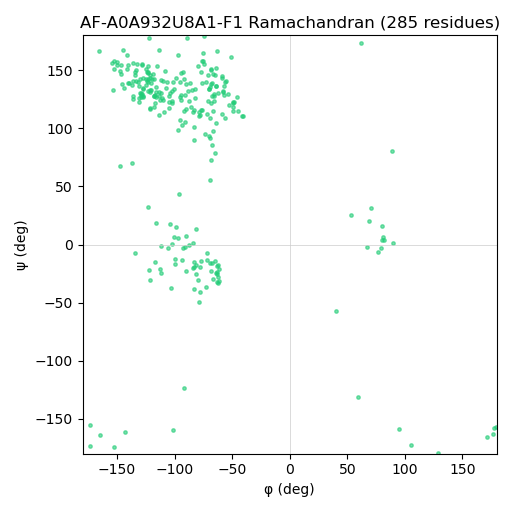Y A O 1
ATOM 1423 N N . GLU A 1 198 ? 6.999 3.159 13.918 1.00 93.94 198 GLU A N 1
ATOM 1424 C CA . GLU A 1 198 ? 5.667 3.596 14.330 1.00 93.94 198 GLU A CA 1
ATOM 1425 C C . GLU A 1 198 ? 4.681 2.414 14.364 1.00 93.94 198 GLU A C 1
ATOM 1427 O O . GLU A 1 198 ? 4.851 1.408 13.664 1.00 93.94 198 GLU A O 1
ATOM 1432 N N . THR A 1 199 ? 3.598 2.563 15.128 1.00 97.31 199 THR A N 1
ATOM 1433 C CA . THR A 1 199 ? 2.460 1.636 15.088 1.00 97.31 199 THR A CA 1
ATOM 1434 C C . THR A 1 199 ? 1.211 2.354 14.613 1.00 97.31 199 THR A C 1
ATOM 1436 O O . THR A 1 199 ? 0.739 3.293 15.255 1.00 97.31 199 THR A O 1
ATOM 1439 N N . ARG A 1 200 ? 0.621 1.864 13.524 1.00 97.12 200 ARG A N 1
ATOM 1440 C CA . ARG A 1 200 ? -0.715 2.259 13.079 1.00 97.12 200 ARG A CA 1
ATOM 1441 C C . ARG A 1 200 ? -1.769 1.403 13.768 1.00 97.12 200 ARG A C 1
ATOM 1443 O O . ARG A 1 200 ? -1.594 0.192 13.867 1.00 97.12 200 ARG A O 1
ATOM 1450 N N . TYR A 1 201 ? -2.877 2.010 14.182 1.00 98.19 201 TYR A N 1
ATOM 1451 C CA . TYR A 1 201 ? -4.078 1.289 14.587 1.00 98.19 201 TYR A CA 1
ATOM 1452 C C . TYR A 1 201 ? -5.200 1.447 13.556 1.00 98.19 201 TYR A C 1
ATOM 1454 O O . TYR A 1 201 ? -5.337 2.490 12.909 1.00 98.19 201 TYR A O 1
ATOM 1462 N N . GLU A 1 202 ? -6.030 0.416 13.457 1.00 98.00 202 GLU A N 1
ATOM 1463 C CA . GLU A 1 202 ? -7.343 0.422 12.816 1.00 98.00 202 GLU A CA 1
ATOM 1464 C C . GLU A 1 202 ? -8.347 -0.170 13.803 1.00 98.00 202 GLU A C 1
ATOM 1466 O O . GLU A 1 202 ? -8.117 -1.240 14.367 1.00 98.00 202 GLU A O 1
ATOM 1471 N N . LEU A 1 203 ? -9.425 0.560 14.059 1.00 98.50 203 LEU A N 1
ATOM 1472 C CA . LEU A 1 203 ? -10.431 0.261 15.067 1.00 98.50 203 LEU A CA 1
ATOM 1473 C C . LEU A 1 203 ? -11.791 0.124 14.398 1.00 98.50 203 LEU A C 1
ATOM 1475 O O . LEU A 1 203 ? -12.203 1.021 13.663 1.00 98.50 203 LEU A O 1
ATOM 1479 N N . GLU A 1 204 ? -12.504 -0.936 14.758 1.00 98.62 204 GLU A N 1
ATOM 1480 C CA . GLU A 1 204 ? -13.902 -1.163 14.402 1.00 98.62 204 GLU A CA 1
ATOM 1481 C C . GLU A 1 204 ? -14.678 -1.548 15.664 1.00 98.62 204 GLU A C 1
ATOM 1483 O O . GLU A 1 204 ? -14.336 -2.524 16.334 1.00 98.62 204 GLU A O 1
ATOM 1488 N N . LEU A 1 205 ? -15.717 -0.786 15.997 1.00 98.75 205 LEU A N 1
ATOM 1489 C CA . LEU A 1 205 ? -16.580 -1.006 17.157 1.00 98.75 205 LEU A CA 1
ATOM 1490 C C . LEU A 1 205 ? -18.047 -1.121 16.741 1.00 98.75 205 LEU A C 1
ATOM 1492 O O . LEU A 1 205 ? -18.498 -0.458 15.804 1.00 98.75 205 LEU A O 1
ATOM 1496 N N . ALA A 1 206 ? -18.803 -1.913 17.497 1.00 98.75 206 ALA A N 1
ATOM 1497 C CA . ALA A 1 206 ? -20.249 -2.062 17.384 1.00 98.75 206 ALA A CA 1
ATOM 1498 C C . ALA A 1 206 ? -20.902 -2.183 18.771 1.00 98.75 206 ALA A C 1
ATOM 1500 O O . ALA A 1 206 ? -20.227 -2.480 19.756 1.00 98.75 206 ALA A O 1
ATOM 1501 N N . GLY A 1 207 ? -22.221 -1.976 18.839 1.00 98.31 207 GLY A N 1
ATOM 1502 C CA . GLY A 1 207 ? -22.990 -2.041 20.092 1.00 98.31 207 GLY A CA 1
ATOM 1503 C C . GLY A 1 207 ? -22.886 -0.775 20.949 1.00 98.31 207 GLY A C 1
ATOM 1504 O O . GLY A 1 207 ? -23.195 -0.809 22.136 1.00 98.31 207 GLY A O 1
ATOM 1505 N N . LEU A 1 208 ? -22.423 0.332 20.362 1.00 98.56 208 LEU A N 1
ATOM 1506 C CA . LEU A 1 208 ? -22.304 1.628 21.026 1.00 98.56 208 LEU A CA 1
ATOM 1507 C C . LEU A 1 208 ? -23.666 2.340 21.086 1.00 98.56 208 LEU A C 1
ATOM 1509 O O . LEU A 1 208 ? -24.516 2.156 20.214 1.00 98.56 208 LEU A O 1
ATOM 1513 N N . GLU A 1 209 ? -23.858 3.209 22.076 1.00 98.12 209 GLU A N 1
ATOM 1514 C CA . GLU A 1 209 ? -25.006 4.116 22.130 1.00 98.12 209 GLU A CA 1
ATOM 1515 C C . GLU A 1 209 ? -24.853 5.203 21.056 1.00 98.12 209 GLU A C 1
ATOM 1517 O O . GLU A 1 209 ? -23.846 5.908 21.014 1.00 98.12 209 GLU A O 1
ATOM 1522 N N . SER A 1 210 ? -25.846 5.334 20.172 1.00 98.38 210 SER A N 1
ATOM 1523 C CA . SER A 1 210 ? -25.815 6.270 19.040 1.00 98.38 210 SER A CA 1
ATOM 1524 C C . SER A 1 210 ? -25.523 7.709 19.481 1.00 98.38 210 SER A C 1
ATOM 1526 O O . SER A 1 210 ? -26.217 8.260 20.331 1.00 98.38 210 SER A O 1
ATOM 1528 N N . GLY A 1 211 ? -24.546 8.353 18.837 1.00 97.75 211 GLY A N 1
ATOM 1529 C CA . GLY A 1 211 ? -24.149 9.736 19.112 1.00 97.75 211 GLY A CA 1
ATOM 1530 C C . GLY A 1 211 ? -23.302 9.926 20.373 1.00 97.75 211 GLY A C 1
ATOM 1531 O O . GLY A 1 211 ? -22.809 11.032 20.598 1.00 97.75 211 GLY A O 1
ATOM 1532 N N . ALA A 1 212 ? -23.093 8.883 21.182 1.00 98.25 212 ALA A N 1
ATOM 1533 C CA . ALA A 1 212 ? -22.239 8.961 22.358 1.00 98.25 212 ALA A CA 1
ATOM 1534 C C . ALA A 1 212 ? -20.750 8.916 21.978 1.00 98.25 212 ALA A C 1
ATOM 1536 O O . ALA A 1 212 ? -20.346 8.283 20.996 1.00 98.25 212 ALA A O 1
ATOM 1537 N N . ALA A 1 213 ? -19.929 9.596 22.780 1.00 98.12 213 ALA A N 1
ATOM 1538 C CA . ALA A 1 213 ? -18.479 9.608 22.641 1.00 98.12 213 ALA A CA 1
ATOM 1539 C C . ALA A 1 213 ? -17.831 8.558 23.553 1.00 98.12 213 ALA A C 1
ATOM 1541 O O . ALA A 1 213 ? -18.222 8.401 24.709 1.00 98.12 213 ALA A O 1
ATOM 1542 N N . TYR A 1 214 ? -16.805 7.886 23.037 1.00 98.56 214 TYR A N 1
ATOM 1543 C CA . TYR A 1 214 ? -16.059 6.841 23.731 1.00 98.56 214 TYR A CA 1
ATOM 1544 C C . TYR A 1 214 ? -14.560 7.100 23.624 1.00 98.56 214 TYR A C 1
ATOM 1546 O O . TYR A 1 214 ? -14.052 7.434 22.551 1.00 98.56 214 TYR A O 1
ATOM 1554 N N . GLY A 1 215 ? -13.849 6.922 24.735 1.00 98.12 215 GLY A N 1
ATOM 1555 C CA . GLY A 1 215 ? -12.390 6.947 24.770 1.00 98.12 215 GLY A CA 1
ATOM 1556 C C . GLY A 1 215 ? -11.820 5.553 24.539 1.00 98.12 215 GLY A C 1
ATOM 1557 O O . GLY A 1 215 ? -12.318 4.579 25.098 1.00 98.12 215 GLY A O 1
ATOM 1558 N N . VAL A 1 216 ? -10.759 5.452 23.745 1.00 98.31 216 VAL A N 1
ATOM 1559 C CA . VAL A 1 216 ? -9.997 4.214 23.555 1.00 98.31 216 VAL A CA 1
ATOM 1560 C C . VAL A 1 216 ? -8.652 4.385 24.233 1.00 98.31 216 VAL A C 1
ATOM 1562 O O . VAL A 1 216 ? -7.847 5.230 23.840 1.00 98.31 216 VAL A O 1
ATOM 1565 N N . LEU A 1 217 ? -8.429 3.605 25.281 1.00 97.56 217 LEU A N 1
ATOM 1566 C CA . LEU A 1 217 ? -7.295 3.719 26.182 1.00 97.56 217 LEU A CA 1
ATOM 1567 C C . LEU A 1 217 ? -6.375 2.512 26.028 1.00 97.56 217 LEU A C 1
ATOM 1569 O O . LEU A 1 217 ? -6.836 1.384 25.881 1.00 97.56 217 LEU A O 1
ATOM 1573 N N . LEU A 1 218 ? -5.074 2.758 26.101 1.00 97.56 218 LEU A N 1
ATOM 1574 C CA . LEU A 1 218 ? -4.033 1.748 26.210 1.00 97.56 218 LEU A CA 1
ATOM 1575 C C . LEU A 1 218 ? -3.512 1.745 27.647 1.00 97.56 218 LEU A C 1
ATOM 1577 O O . LEU A 1 218 ? -3.104 2.793 28.156 1.00 97.56 218 LEU A O 1
ATOM 1581 N N . HIS A 1 219 ? -3.487 0.572 28.269 1.00 96.06 219 HIS A N 1
ATOM 1582 C CA . HIS A 1 219 ? -2.895 0.351 29.585 1.00 96.06 219 HIS A CA 1
ATOM 1583 C C . HIS A 1 219 ? -1.759 -0.665 29.485 1.00 96.06 219 HIS A C 1
ATOM 1585 O O . HIS A 1 219 ? -1.838 -1.614 28.705 1.00 96.06 219 HIS A O 1
ATOM 1591 N N . ALA A 1 220 ? -0.735 -0.496 30.317 1.00 94.75 220 ALA A N 1
ATOM 1592 C CA . ALA A 1 220 ? 0.183 -1.588 30.636 1.00 94.75 220 ALA A CA 1
ATOM 1593 C C . ALA A 1 220 ? -0.485 -2.577 31.616 1.00 94.75 220 ALA A C 1
ATOM 1595 O O . ALA A 1 220 ? -1.474 -2.238 32.265 1.00 94.75 220 ALA A O 1
ATOM 1596 N N . GLY A 1 221 ? 0.071 -3.774 31.772 1.00 93.06 221 GLY A N 1
ATOM 1597 C CA . GLY A 1 221 ? -0.470 -4.842 32.614 1.00 93.06 221 GLY A CA 1
ATOM 1598 C C . GLY A 1 221 ? -1.345 -5.837 31.848 1.00 93.06 221 GLY A C 1
ATOM 1599 O O . GLY A 1 221 ? -1.230 -6.002 30.638 1.00 93.06 221 GLY A O 1
ATOM 1600 N N . ASN A 1 222 ? -2.208 -6.546 32.568 1.00 92.44 222 ASN A N 1
ATOM 1601 C CA . ASN A 1 222 ? -3.135 -7.521 31.989 1.00 92.44 222 ASN A CA 1
ATOM 1602 C C . ASN A 1 222 ? -4.584 -7.159 32.344 1.00 92.44 222 ASN A C 1
ATOM 1604 O O . ASN A 1 222 ? -4.829 -6.171 33.031 1.00 92.44 222 ASN A O 1
ATOM 1608 N N . LEU A 1 223 ? -5.549 -7.933 31.841 1.00 92.50 223 LEU A N 1
ATOM 1609 C CA . LEU A 1 223 ? -6.974 -7.635 32.024 1.00 92.50 223 LEU A CA 1
ATOM 1610 C C . LEU A 1 223 ? -7.410 -7.672 33.497 1.00 92.50 223 LEU A C 1
ATOM 1612 O O . LEU A 1 223 ? -8.276 -6.891 33.881 1.00 92.50 223 LEU A O 1
ATOM 1616 N N . ASP A 1 224 ? -6.794 -8.533 34.309 1.00 91.94 224 ASP A N 1
ATOM 1617 C CA . ASP A 1 224 ? -7.126 -8.681 35.731 1.00 91.94 224 ASP A CA 1
ATOM 1618 C C . ASP A 1 224 ? -6.483 -7.583 36.591 1.00 91.94 224 ASP A C 1
ATOM 1620 O O . ASP A 1 224 ? -7.023 -7.190 37.626 1.00 91.94 224 ASP A O 1
ATOM 1624 N N . LEU A 1 225 ? -5.318 -7.086 36.167 1.00 92.31 225 LEU A N 1
ATOM 1625 C CA . LEU A 1 225 ? -4.514 -6.097 36.878 1.00 92.31 225 LEU A CA 1
ATOM 1626 C C . LEU A 1 225 ? -3.966 -5.031 35.904 1.00 92.31 225 LEU A C 1
ATOM 1628 O O . LEU A 1 225 ? -2.759 -4.993 35.625 1.00 92.31 225 LEU A O 1
ATOM 1632 N N . PRO A 1 226 ? -4.827 -4.153 35.356 1.00 90.06 226 PRO A N 1
ATOM 1633 C CA . PRO A 1 226 ? -4.366 -3.067 34.507 1.00 90.06 226 PRO A CA 1
ATOM 1634 C C . PRO A 1 226 ? -3.568 -2.052 35.333 1.00 90.06 226 PRO A C 1
ATOM 1636 O O . PRO A 1 226 ? -3.928 -1.690 36.455 1.00 90.06 226 PRO A O 1
ATOM 1639 N N . SER A 1 227 ? -2.470 -1.567 34.764 1.00 93.56 227 SER A N 1
ATOM 1640 C CA . SER A 1 227 ? -1.657 -0.503 35.343 1.00 93.56 227 SER A CA 1
ATOM 1641 C C . SER A 1 227 ? -2.406 0.832 35.325 1.00 93.56 227 SER A C 1
ATOM 1643 O O . SER A 1 227 ? -3.187 1.132 34.416 1.00 93.56 227 SER A O 1
ATOM 1645 N N . ALA A 1 228 ? -2.092 1.689 36.300 1.00 87.50 228 ALA A N 1
ATOM 1646 C CA . ALA A 1 228 ? -2.541 3.081 36.325 1.00 87.50 228 ALA A CA 1
ATOM 1647 C C . ALA A 1 228 ? -1.912 3.931 35.203 1.00 87.50 228 ALA A C 1
ATOM 1649 O O . ALA A 1 228 ? -2.394 5.024 34.908 1.00 87.50 228 ALA A O 1
ATOM 1650 N N . SER A 1 229 ? -0.835 3.452 34.572 1.00 86.94 229 SER A N 1
ATOM 1651 C CA . SER A 1 229 ? -0.273 4.084 33.380 1.00 86.94 229 SER A CA 1
ATOM 1652 C C . SER A 1 229 ? -1.224 3.905 32.201 1.00 86.94 229 SER A C 1
ATOM 1654 O O . SER A 1 229 ? -1.368 2.805 31.672 1.00 86.94 229 SER A O 1
ATOM 1656 N N . VAL A 1 230 ? -1.859 5.006 31.804 1.00 90.81 230 VAL A N 1
ATOM 1657 C CA . VAL A 1 230 ? -2.863 5.044 30.742 1.00 90.81 230 VAL A CA 1
ATOM 1658 C C . VAL A 1 230 ? -2.456 6.022 29.649 1.00 90.81 230 VAL A C 1
ATOM 1660 O O . VAL A 1 230 ? -1.917 7.096 29.922 1.00 90.81 230 VAL A O 1
ATOM 1663 N N . ASN A 1 231 ? -2.735 5.654 28.405 1.00 94.31 231 ASN A N 1
ATOM 1664 C CA . ASN A 1 231 ? -2.543 6.505 27.245 1.00 94.31 231 ASN A CA 1
ATOM 1665 C C . ASN A 1 231 ? -3.823 6.541 26.402 1.00 94.31 231 ASN A C 1
ATOM 1667 O O . ASN A 1 231 ? -4.383 5.494 26.086 1.00 94.31 231 ASN A O 1
ATOM 1671 N N . LEU A 1 232 ? -4.290 7.735 26.030 1.00 96.44 232 LEU A N 1
ATOM 1672 C CA . LEU A 1 232 ? -5.434 7.885 25.128 1.00 96.44 232 LEU A CA 1
ATOM 1673 C C . LEU A 1 232 ? -4.969 7.619 23.694 1.00 96.44 232 LEU A C 1
ATOM 1675 O O . LEU A 1 232 ? -4.160 8.371 23.157 1.00 96.44 232 LEU A O 1
ATOM 1679 N N . VAL A 1 233 ? -5.492 6.562 23.077 1.00 96.88 233 VAL A N 1
ATOM 1680 C CA . VAL A 1 233 ? -5.220 6.228 21.673 1.00 96.88 233 VAL A CA 1
ATOM 1681 C C . VAL A 1 233 ? -6.059 7.115 20.761 1.00 96.88 233 VAL A C 1
ATOM 1683 O O . VAL A 1 233 ? -5.542 7.707 19.817 1.00 96.88 233 VAL A O 1
ATOM 1686 N N . THR A 1 234 ? -7.362 7.201 21.034 1.00 97.88 234 THR A N 1
ATOM 1687 C CA . THR A 1 234 ? -8.299 8.019 20.259 1.00 97.88 234 THR A CA 1
ATOM 1688 C C . THR A 1 234 ? -9.621 8.214 20.993 1.00 97.88 234 THR A C 1
ATOM 1690 O O . THR A 1 234 ? -9.922 7.498 21.950 1.00 97.88 234 THR A O 1
ATOM 1693 N N . THR A 1 235 ? -10.425 9.152 20.504 1.00 98.00 235 THR A N 1
ATOM 1694 C CA . THR A 1 235 ? -11.832 9.308 20.875 1.00 98.00 235 THR A CA 1
ATOM 1695 C C . THR A 1 235 ? -12.676 9.058 19.637 1.00 98.00 235 THR A C 1
ATOM 1697 O O . THR A 1 235 ? -12.376 9.576 18.562 1.00 98.00 235 THR A O 1
ATOM 1700 N N . VAL A 1 236 ? -13.751 8.293 19.786 1.00 98.31 236 VAL A N 1
ATOM 1701 C CA . VAL A 1 236 ? -14.701 8.019 18.706 1.00 98.31 236 VAL A CA 1
ATOM 1702 C C . VAL A 1 236 ? -16.109 8.430 19.106 1.00 98.31 236 VAL A C 1
ATOM 1704 O O . VAL A 1 236 ? -16.437 8.468 20.286 1.00 98.31 236 VAL A O 1
ATOM 1707 N N . THR A 1 237 ? -16.945 8.752 18.124 1.00 98.56 237 THR A N 1
ATOM 1708 C CA . THR A 1 237 ? -18.382 8.991 18.321 1.00 98.56 237 THR A CA 1
ATOM 1709 C C . THR A 1 237 ? -19.144 7.923 17.558 1.00 98.56 237 THR A C 1
ATOM 1711 O O . THR A 1 237 ? -18.835 7.671 16.393 1.00 98.56 237 THR A O 1
ATOM 1714 N N . ALA A 1 238 ? -20.108 7.284 18.215 1.00 98.25 238 ALA A N 1
ATOM 1715 C CA . ALA A 1 238 ? -20.944 6.283 17.576 1.00 98.25 238 ALA A CA 1
ATOM 1716 C C . ALA A 1 238 ? -21.877 6.916 16.538 1.00 98.25 238 ALA A C 1
ATOM 1718 O O . ALA A 1 238 ? -22.491 7.956 16.786 1.00 98.25 238 ALA A O 1
ATOM 1719 N N . ASP A 1 239 ? -22.018 6.264 15.391 1.00 98.25 239 ASP A N 1
ATOM 1720 C CA . ASP A 1 239 ? -23.013 6.618 14.387 1.00 98.25 239 ASP A CA 1
ATOM 1721 C C . ASP A 1 239 ? -24.437 6.202 14.810 1.00 98.25 239 ASP A C 1
ATOM 1723 O O . ASP A 1 239 ? -24.662 5.611 15.870 1.00 98.25 239 ASP A O 1
ATOM 1727 N N . ALA A 1 240 ? -25.420 6.494 13.952 1.00 98.19 240 ALA A N 1
ATOM 1728 C CA . ALA A 1 240 ? -26.825 6.153 14.188 1.00 98.19 240 ALA A CA 1
ATOM 1729 C C . ALA A 1 240 ? -27.095 4.638 14.301 1.00 98.19 240 ALA A C 1
ATOM 1731 O O . ALA A 1 240 ? -28.150 4.239 14.791 1.00 98.19 240 ALA A O 1
ATOM 1732 N N . ALA A 1 241 ? -26.167 3.793 13.840 1.00 98.25 241 ALA A N 1
ATOM 1733 C CA . ALA A 1 241 ? -26.245 2.340 13.926 1.00 98.25 241 ALA A CA 1
ATOM 1734 C C . ALA A 1 241 ? -25.470 1.774 15.133 1.00 98.25 241 ALA A C 1
ATOM 1736 O O . ALA A 1 241 ? -25.352 0.552 15.256 1.00 98.25 241 ALA A O 1
ATOM 1737 N N . GLY A 1 242 ? -24.928 2.631 16.006 1.00 98.38 242 GLY A N 1
ATOM 1738 C CA . GLY A 1 242 ? -24.138 2.209 17.160 1.00 98.38 242 GLY A CA 1
ATOM 1739 C C . GLY A 1 242 ? -22.769 1.649 16.776 1.00 98.38 242 GLY A C 1
ATOM 1740 O O . GLY A 1 242 ? -22.263 0.739 17.440 1.00 98.38 242 GLY A O 1
ATOM 1741 N N . ARG A 1 243 ? -22.180 2.142 15.681 1.00 98.62 243 ARG A N 1
ATOM 1742 C CA . ARG A 1 243 ? -20.852 1.744 15.198 1.00 98.62 243 ARG A CA 1
ATOM 1743 C C . ARG A 1 243 ? -19.880 2.907 15.249 1.00 98.62 243 ARG A C 1
ATOM 1745 O O . ARG A 1 243 ? -20.271 4.064 15.138 1.00 98.62 243 ARG A O 1
ATOM 1752 N N . ALA A 1 244 ? -18.599 2.597 15.376 1.00 98.38 244 ALA A N 1
ATOM 1753 C CA . ALA A 1 244 ? -17.544 3.586 15.231 1.00 98.38 244 ALA A CA 1
ATOM 1754 C C . ALA A 1 244 ? -16.311 2.955 14.593 1.00 98.38 244 ALA A C 1
ATOM 1756 O O . ALA A 1 244 ? -15.915 1.854 14.968 1.00 98.38 244 ALA A O 1
ATOM 1757 N N . ASN A 1 245 ? -15.693 3.679 13.662 1.00 97.56 245 ASN A N 1
ATOM 1758 C CA . ASN A 1 245 ? -14.434 3.286 13.043 1.00 97.56 245 ASN A CA 1
ATOM 1759 C C . ASN A 1 245 ? -13.415 4.411 13.210 1.00 97.56 245 ASN A C 1
ATOM 1761 O O . ASN A 1 245 ? -13.770 5.587 13.105 1.00 97.56 245 ASN A O 1
ATOM 1765 N N . ALA A 1 246 ? -12.155 4.062 13.448 1.00 97.38 246 ALA A N 1
ATOM 1766 C CA . ALA A 1 246 ? -11.069 5.032 13.519 1.00 97.38 246 ALA A CA 1
ATOM 1767 C C . ALA A 1 246 ? -9.748 4.415 13.068 1.00 97.38 246 ALA A C 1
ATOM 1769 O O . ALA A 1 246 ? -9.543 3.207 13.147 1.00 97.38 246 ALA A O 1
ATOM 1770 N N . SER A 1 247 ? -8.823 5.261 12.633 1.00 96.94 247 SER A N 1
ATOM 1771 C CA . SER A 1 247 ? -7.457 4.848 12.336 1.00 96.94 247 SER A CA 1
ATOM 1772 C C . SER A 1 247 ? -6.492 5.980 12.633 1.00 96.94 247 SER A C 1
ATOM 1774 O O . SER A 1 247 ? -6.841 7.149 12.459 1.00 96.94 247 SER A O 1
ATOM 1776 N N . GLY A 1 248 ? -5.269 5.643 13.016 1.00 95.88 248 GLY A N 1
ATOM 1777 C CA . GLY A 1 248 ? -4.238 6.631 13.306 1.00 95.88 248 GLY A CA 1
ATOM 1778 C C . GLY A 1 248 ? -2.955 5.982 13.796 1.00 95.88 248 GLY A C 1
ATOM 1779 O O . GLY A 1 248 ? -2.758 4.781 13.625 1.00 95.88 248 GLY A O 1
ATOM 1780 N N . LEU A 1 249 ? -2.087 6.781 14.410 1.00 96.81 249 LEU A N 1
ATOM 1781 C CA . LEU A 1 249 ? -0.856 6.304 15.034 1.00 96.81 249 LEU A CA 1
ATOM 1782 C C . LEU A 1 249 ? -1.049 6.143 16.540 1.00 96.81 249 LEU A C 1
ATOM 1784 O O . LEU A 1 249 ? -1.738 6.941 17.177 1.00 96.81 249 LEU A O 1
ATOM 1788 N N . VAL A 1 250 ? -0.425 5.116 17.109 1.00 96.75 250 VAL A N 1
ATOM 1789 C CA . VAL A 1 250 ? -0.342 4.941 18.558 1.00 96.75 250 VAL A CA 1
ATOM 1790 C C . VAL A 1 250 ? 0.837 5.760 19.069 1.00 96.75 250 VAL A C 1
ATOM 1792 O O . VAL A 1 250 ? 1.990 5.454 18.767 1.00 96.75 250 VAL A O 1
ATOM 1795 N N . ARG A 1 251 ? 0.542 6.798 19.858 1.00 95.19 251 ARG A N 1
ATOM 1796 C CA . ARG A 1 251 ? 1.554 7.715 20.393 1.00 95.19 251 ARG A CA 1
ATOM 1797 C C . ARG A 1 251 ? 1.463 7.864 21.893 1.00 95.19 251 ARG A C 1
ATOM 1799 O O . ARG A 1 251 ? 0.378 8.124 22.406 1.00 95.19 251 ARG A O 1
ATOM 1806 N N . PHE A 1 252 ? 2.584 7.788 22.597 1.00 91.94 252 PHE A N 1
ATOM 1807 C CA . PHE A 1 252 ? 2.656 8.095 24.018 1.00 91.94 252 PHE A CA 1
ATOM 1808 C C . PHE A 1 252 ? 2.436 9.593 24.230 1.00 91.94 252 PHE A C 1
ATOM 1810 O O . PHE A 1 252 ? 3.139 10.427 23.653 1.00 91.94 252 PHE A O 1
ATOM 1817 N N . ARG A 1 253 ? 1.408 9.938 25.021 1.00 89.25 253 ARG A N 1
ATOM 1818 C CA . ARG A 1 253 ? 1.012 11.331 25.307 1.00 89.25 253 ARG A CA 1
ATOM 1819 C C . ARG A 1 253 ? 0.778 12.172 24.039 1.00 89.25 253 ARG A C 1
ATOM 1821 O O . ARG A 1 253 ? 0.901 13.392 24.072 1.00 89.25 253 ARG A O 1
ATOM 1828 N N . GLY A 1 254 ? 0.442 11.517 22.924 1.00 88.62 254 GLY A N 1
ATOM 1829 C CA . GLY A 1 254 ? 0.150 12.149 21.636 1.00 88.62 254 GLY A CA 1
ATOM 1830 C C . GLY A 1 254 ? 1.361 12.591 20.804 1.00 88.62 254 GLY A C 1
ATOM 1831 O O . GLY A 1 254 ? 1.156 13.043 19.678 1.00 88.62 254 GLY A O 1
ATOM 1832 N N . THR A 1 255 ? 2.596 12.452 21.299 1.00 91.31 255 THR A N 1
ATOM 1833 C CA . THR A 1 255 ? 3.788 13.023 20.637 1.00 91.31 255 THR A CA 1
ATOM 1834 C C . THR A 1 255 ? 4.861 12.017 20.248 1.00 91.31 255 THR A C 1
ATOM 1836 O O . THR A 1 255 ? 5.573 12.270 19.287 1.00 91.31 255 THR A O 1
ATOM 1839 N N . GLU A 1 256 ? 5.007 10.916 20.983 1.00 94.25 256 GLU A N 1
ATOM 1840 C CA . GLU A 1 256 ? 6.090 9.948 20.769 1.00 94.25 256 GLU A CA 1
ATOM 1841 C C . GLU A 1 256 ? 5.533 8.648 20.195 1.00 94.25 256 GLU A C 1
ATOM 1843 O O . GLU A 1 256 ? 4.623 8.065 20.783 1.00 94.25 256 GLU A O 1
ATOM 1848 N N . ASP A 1 257 ? 6.045 8.196 19.052 1.00 94.50 257 ASP A N 1
ATOM 1849 C CA . ASP A 1 257 ? 5.571 6.969 18.413 1.00 94.50 257 ASP A CA 1
ATOM 1850 C C . ASP A 1 257 ? 5.980 5.733 19.225 1.00 94.50 257 ASP A C 1
ATOM 1852 O O . ASP A 1 257 ? 7.120 5.606 19.672 1.00 94.50 257 ASP A O 1
ATOM 1856 N N . ILE A 1 258 ? 5.031 4.814 19.431 1.00 95.25 258 ILE A N 1
ATOM 1857 C CA . ILE A 1 258 ? 5.280 3.582 20.186 1.00 95.25 258 ILE A CA 1
ATOM 1858 C C . ILE A 1 258 ? 5.439 2.414 19.205 1.00 95.25 258 ILE A C 1
ATOM 1860 O O . ILE A 1 258 ? 4.494 2.121 18.463 1.00 95.25 258 ILE A O 1
ATOM 1864 N N . PRO A 1 259 ? 6.575 1.698 19.208 1.00 96.50 259 PRO A N 1
ATOM 1865 C CA . PRO A 1 259 ? 6.772 0.549 18.334 1.00 96.50 259 PRO A CA 1
ATOM 1866 C C . PRO A 1 259 ? 5.919 -0.651 18.739 1.00 96.50 259 PRO A C 1
ATOM 1868 O O . PRO A 1 259 ? 5.703 -0.927 19.921 1.00 96.50 259 PRO A O 1
ATOM 1871 N N . LEU A 1 260 ? 5.475 -1.417 17.737 1.00 97.00 260 LEU A N 1
ATOM 1872 C CA . LEU A 1 260 ? 4.571 -2.551 17.948 1.00 97.00 260 LEU A CA 1
ATOM 1873 C C . LEU A 1 260 ? 5.194 -3.621 18.846 1.00 97.00 260 LEU A C 1
ATOM 1875 O O . LEU A 1 260 ? 4.478 -4.274 19.591 1.00 97.00 260 LEU A O 1
ATOM 1879 N N . THR A 1 261 ? 6.515 -3.784 18.806 1.00 95.81 261 THR A N 1
ATOM 1880 C CA . THR A 1 261 ? 7.247 -4.736 19.655 1.00 95.81 261 THR A CA 1
ATOM 1881 C C . THR A 1 261 ? 7.149 -4.416 21.144 1.00 95.81 261 THR A C 1
ATOM 1883 O O . THR A 1 261 ? 7.290 -5.322 21.954 1.00 95.81 261 THR A O 1
ATOM 1886 N N . ILE A 1 262 ? 6.896 -3.157 21.512 1.00 96.12 262 ILE A N 1
ATOM 1887 C CA . ILE A 1 262 ? 6.646 -2.756 22.902 1.00 96.12 262 ILE A CA 1
ATOM 1888 C C . ILE A 1 262 ? 5.184 -3.006 23.273 1.00 96.12 262 ILE A C 1
ATOM 1890 O O . ILE A 1 262 ? 4.899 -3.439 24.380 1.00 96.12 262 ILE A O 1
ATOM 1894 N N . LEU A 1 263 ? 4.255 -2.767 22.343 1.00 97.06 263 LEU A N 1
ATOM 1895 C CA . LEU A 1 263 ? 2.821 -2.973 22.576 1.00 97.06 263 LEU A CA 1
ATOM 1896 C C . LEU A 1 263 ? 2.432 -4.458 22.615 1.00 97.06 263 LEU A C 1
ATOM 1898 O O . LEU A 1 263 ? 1.538 -4.845 23.359 1.00 97.06 263 LEU A O 1
ATOM 1902 N N . ALA A 1 264 ? 3.070 -5.284 21.787 1.00 97.12 264 ALA A N 1
ATOM 1903 C CA . ALA A 1 264 ? 2.790 -6.708 21.625 1.00 97.12 264 ALA A CA 1
ATOM 1904 C C . ALA A 1 264 ? 3.725 -7.582 22.477 1.00 97.12 264 ALA A C 1
ATOM 1906 O O . ALA A 1 264 ? 4.240 -8.595 22.011 1.00 97.12 264 ALA A O 1
ATOM 1907 N N . ASP A 1 265 ? 3.949 -7.183 23.728 1.00 95.50 265 ASP A N 1
ATOM 1908 C CA . ASP A 1 265 ? 4.762 -7.905 24.714 1.00 95.50 265 ASP A CA 1
ATOM 1909 C C . ASP A 1 265 ? 3.937 -8.868 25.596 1.00 95.50 265 ASP A C 1
ATOM 1911 O O . ASP A 1 265 ? 4.490 -9.586 26.425 1.00 95.50 265 ASP A O 1
ATOM 1915 N N . GLY A 1 266 ? 2.609 -8.897 25.423 1.00 95.88 266 GLY A N 1
ATOM 1916 C CA . GLY A 1 266 ? 1.684 -9.672 26.260 1.00 95.88 266 GLY A CA 1
ATOM 1917 C C . GLY A 1 266 ? 1.301 -8.995 27.584 1.00 95.88 266 GLY A C 1
ATOM 1918 O O . GLY A 1 266 ? 0.564 -9.581 28.377 1.00 95.88 266 GLY A O 1
ATOM 1919 N N . HIS A 1 267 ? 1.769 -7.768 27.819 1.00 96.44 267 HIS A N 1
ATOM 1920 C CA . HIS A 1 267 ? 1.560 -6.976 29.031 1.00 96.44 267 HIS A CA 1
ATOM 1921 C C . HIS A 1 267 ? 0.918 -5.621 28.729 1.00 96.44 267 HIS A C 1
ATOM 1923 O O . HIS A 1 267 ? 1.159 -4.639 29.435 1.00 96.44 267 HIS A O 1
ATOM 1929 N N . HIS A 1 268 ? 0.071 -5.571 27.704 1.00 97.31 268 HIS A N 1
ATOM 1930 C CA . HIS A 1 268 ? -0.746 -4.407 27.404 1.00 97.31 268 HIS A CA 1
ATOM 1931 C C . HIS A 1 268 ? -2.191 -4.808 27.122 1.00 97.31 268 HIS A C 1
ATOM 1933 O O . HIS A 1 268 ? -2.485 -5.893 26.611 1.00 97.31 268 HIS A O 1
ATOM 1939 N N . VAL A 1 269 ? -3.111 -3.898 27.434 1.00 97.75 269 VAL A N 1
ATOM 1940 C CA . VAL A 1 269 ? -4.544 -4.056 27.181 1.00 97.75 269 VAL A CA 1
ATOM 1941 C C . VAL A 1 269 ? -5.117 -2.786 26.564 1.00 97.75 269 VAL A C 1
ATOM 1943 O O . VAL A 1 269 ? -4.696 -1.673 26.888 1.00 97.75 269 VAL A O 1
ATOM 1946 N N . ILE A 1 270 ? -6.092 -2.955 25.675 1.00 98.12 270 ILE A N 1
ATOM 1947 C CA . ILE A 1 270 ? -6.908 -1.864 25.145 1.00 98.12 270 ILE A CA 1
ATOM 1948 C C . ILE A 1 270 ? -8.265 -1.892 25.840 1.00 98.12 270 ILE A C 1
ATOM 1950 O O . ILE A 1 270 ? -8.910 -2.938 25.909 1.00 98.12 270 ILE A O 1
ATOM 1954 N N . THR A 1 271 ? -8.710 -0.728 26.301 1.00 98.19 271 THR A N 1
ATOM 1955 C CA . THR A 1 271 ? -10.005 -0.531 26.952 1.00 98.19 271 THR A CA 1
ATOM 1956 C C . THR A 1 271 ? -10.800 0.527 26.200 1.00 98.19 271 THR A C 1
ATOM 1958 O O . THR A 1 271 ? -10.292 1.610 25.917 1.00 98.19 271 THR A O 1
ATOM 1961 N N . VAL A 1 272 ? -12.066 0.247 25.910 1.00 98.50 272 VAL A N 1
ATOM 1962 C CA . VAL A 1 272 ? -13.035 1.247 25.449 1.00 98.50 272 VAL A CA 1
ATOM 1963 C C . VAL A 1 272 ? -13.816 1.731 26.662 1.00 98.50 272 VAL A C 1
ATOM 1965 O O . VAL A 1 272 ? -14.374 0.920 27.399 1.00 98.50 272 VAL A O 1
ATOM 1968 N N . VAL A 1 273 ? -13.863 3.043 26.874 1.00 98.25 273 VAL A N 1
ATOM 1969 C CA . VAL A 1 273 ? -14.508 3.681 28.027 1.00 98.25 273 VAL A CA 1
ATOM 1970 C C . VAL A 1 273 ? -15.642 4.583 27.550 1.00 98.25 273 VAL A C 1
ATOM 1972 O O . VAL A 1 273 ? -15.436 5.432 26.684 1.00 98.25 273 VAL A O 1
ATOM 1975 N N . GLY A 1 274 ? -16.833 4.385 28.120 1.00 96.06 274 GLY A N 1
ATOM 1976 C CA . GLY A 1 274 ? -18.006 5.243 27.922 1.00 96.06 274 GLY A CA 1
ATOM 1977 C C . GLY A 1 274 ? -18.078 6.347 28.980 1.00 96.06 274 GLY A C 1
ATOM 1978 O O . GLY A 1 274 ? -17.124 7.097 29.171 1.00 96.06 274 GLY A O 1
ATOM 1979 N N . THR A 1 275 ? -19.185 6.421 29.723 1.00 93.19 275 THR A N 1
ATOM 1980 C CA . THR A 1 275 ? -19.433 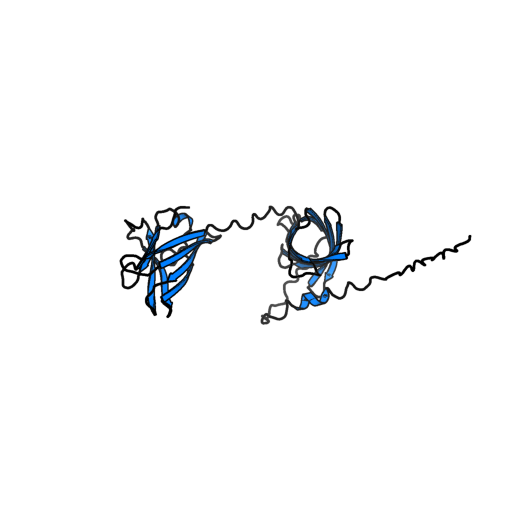7.367 30.833 1.00 93.19 275 THR A CA 1
ATOM 1981 C C . THR A 1 275 ? -18.569 7.081 32.075 1.00 93.19 275 THR A C 1
ATOM 1983 O O . THR A 1 275 ? -19.075 6.860 33.174 1.00 93.19 275 THR A O 1
ATOM 1986 N N . GLY A 1 276 ? -17.247 7.031 31.902 1.00 92.44 276 GLY A N 1
ATOM 1987 C CA . GLY A 1 276 ? -16.264 6.777 32.957 1.00 92.44 276 GLY A CA 1
ATOM 1988 C C . GLY A 1 276 ? -16.083 5.307 33.347 1.00 92.44 276 GLY A C 1
ATOM 1989 O O . GLY A 1 276 ? -15.324 5.032 34.270 1.00 92.44 276 GLY A O 1
ATOM 1990 N N . GLN A 1 277 ? -16.749 4.370 32.665 1.00 95.88 277 GLN A N 1
ATOM 1991 C CA . GLN A 1 277 ? -16.626 2.930 32.912 1.00 95.88 277 GLN A CA 1
ATOM 1992 C C . GLN A 1 277 ? -16.151 2.189 31.653 1.00 95.88 277 GLN A C 1
ATOM 1994 O O . GLN A 1 277 ? -16.560 2.565 30.545 1.00 95.88 277 GLN A O 1
ATOM 1999 N N . PRO A 1 278 ? -15.311 1.147 31.796 1.00 97.38 278 PRO A N 1
ATOM 2000 C CA . PRO A 1 278 ? -14.996 0.226 30.711 1.00 97.38 278 PRO A CA 1
ATOM 2001 C C . PRO A 1 278 ? -16.266 -0.419 30.152 1.00 97.38 278 PRO A C 1
ATOM 2003 O O . PRO A 1 278 ? -17.064 -0.974 30.901 1.00 97.38 278 PRO A O 1
ATOM 2006 N N . VAL A 1 279 ? -16.436 -0.363 28.834 1.00 98.44 279 VAL A N 1
ATOM 2007 C CA . VAL A 1 279 ? -17.547 -1.005 28.110 1.00 98.44 279 VAL A CA 1
ATOM 2008 C C . VAL A 1 279 ? -17.070 -2.147 27.215 1.00 98.44 279 VAL A C 1
ATOM 2010 O O . VAL A 1 279 ? -17.864 -3.022 26.878 1.00 98.44 279 VAL A O 1
ATOM 2013 N N . ALA A 1 280 ? -15.786 -2.167 26.855 1.00 98.56 280 ALA A N 1
ATOM 2014 C CA . ALA A 1 280 ? -15.138 -3.292 26.191 1.00 98.56 280 ALA A CA 1
ATOM 2015 C C . ALA A 1 280 ? -13.639 -3.321 26.514 1.00 98.56 280 ALA A C 1
ATOM 2017 O O . ALA A 1 280 ? -13.033 -2.271 26.738 1.00 98.56 280 ALA A O 1
ATOM 2018 N N . VAL A 1 281 ? -13.038 -4.508 26.516 1.00 98.44 281 VAL A N 1
ATOM 2019 C CA . VAL A 1 281 ? -11.612 -4.718 26.809 1.00 98.44 281 VAL A CA 1
ATOM 2020 C C . VAL A 1 281 ? -11.009 -5.792 25.906 1.00 98.44 281 VAL A C 1
ATOM 2022 O O . VAL A 1 281 ? -11.698 -6.720 25.485 1.00 98.44 281 VAL A O 1
ATOM 2025 N N . GLY A 1 282 ? -9.713 -5.698 25.619 1.00 98.25 282 GLY A N 1
ATOM 2026 C CA . GLY A 1 282 ? -8.979 -6.738 24.899 1.00 98.25 282 GLY A CA 1
ATOM 2027 C C . GLY A 1 282 ? -7.493 -6.729 25.233 1.00 98.25 282 GLY A C 1
ATOM 2028 O O . GLY A 1 282 ? -6.856 -5.676 25.237 1.00 98.25 282 GLY A O 1
ATOM 2029 N N . ALA A 1 283 ? -6.939 -7.909 25.510 1.00 98.00 283 ALA A N 1
ATOM 2030 C CA . ALA A 1 283 ? -5.506 -8.081 25.728 1.00 98.00 283 ALA A CA 1
ATOM 2031 C C . ALA A 1 283 ? -4.742 -8.049 24.400 1.00 98.00 283 ALA A C 1
ATOM 2033 O O . ALA A 1 283 ? -5.181 -8.645 23.413 1.00 98.00 283 ALA A O 1
ATOM 2034 N N . ILE A 1 284 ? -3.584 -7.389 24.387 1.00 97.50 284 ILE A N 1
ATOM 2035 C CA . ILE A 1 284 ? -2.669 -7.426 23.247 1.00 97.50 284 ILE A CA 1
ATOM 2036 C C . ILE A 1 284 ? -1.815 -8.695 23.369 1.00 97.50 284 ILE A C 1
ATOM 2038 O O . ILE A 1 284 ? -1.075 -8.829 24.344 1.00 97.50 284 ILE A O 1
ATOM 2042 N N . PRO A 1 285 ? -1.918 -9.658 22.433 1.00 96.88 285 PRO A N 1
ATOM 2043 C CA . PRO A 1 285 ? -1.133 -10.883 22.510 1.00 96.88 285 PRO A CA 1
ATOM 2044 C C . PRO A 1 285 ? 0.357 -10.600 22.281 1.00 96.88 285 PRO A C 1
ATOM 2046 O O . PRO A 1 285 ? 0.715 -9.690 21.530 1.00 96.88 285 PRO A O 1
ATOM 2049 N N . ALA A 1 286 ? 1.212 -11.421 22.894 1.00 95.06 286 ALA A N 1
ATOM 2050 C CA . ALA A 1 286 ? 2.650 -11.390 22.648 1.00 95.06 286 ALA A CA 1
ATOM 2051 C C . ALA A 1 286 ? 2.980 -11.827 21.210 1.00 95.06 286 ALA A C 1
ATOM 2053 O O . ALA A 1 286 ? 2.300 -12.703 20.659 1.00 95.06 286 ALA A O 1
ATOM 2054 N N . ARG A 1 287 ? 4.028 -11.246 20.619 1.00 86.88 287 ARG A N 1
ATOM 2055 C CA . ARG A 1 287 ? 4.516 -11.607 19.284 1.00 86.88 287 ARG A CA 1
ATOM 2056 C C . ARG A 1 287 ? 6.030 -11.758 19.209 1.00 86.88 287 ARG A C 1
ATOM 2058 O O . ARG A 1 287 ? 6.735 -10.889 19.756 1.00 86.88 287 ARG A O 1
#

Mean predicted aligned error: 14.3 Å

Sequence (287 aa):
MNSLSPSIKSHAREGAHLRFGGLLVVLALAFVLALGAPRAHAGPPPQLTTHFPALTLTYTDVHGPGAATFAPQGLDAATGGTVLAVTIAQSRDVYTGAGFARQVDSHGYVIAATVTGSSGESYFLAGTLSRGDDGARWRGHGRSQPVGSPGVAGAWHLADWPVVEPPRPLPTVRIQLQPAGDSSVSGVVTLAALLEGETRYELELAGLESGAAYGVLLHAGNLDLPSASVNLVTTVTADAAGRANASGLVRFRGTEDIPLTILADGHHVITVVGTGQPVAVGAIPAR

pLDDT: mean 85.16, std 19.65, range [35.31, 98.75]

Radius of gyration: 30.78 Å; Cα contacts (8 Å, |Δi|>4): 611; chains: 1; bounding box: 57×77×104 Å

Solvent-accessible surface area (backbone atoms only — not comparable to full-atom values): 16130 Å² total; per-residue (Å²): 139,86,85,85,79,85,84,81,83,80,80,84,76,88,75,88,74,83,86,81,84,74,80,74,66,71,68,63,67,70,59,73,83,72,80,81,76,85,83,69,88,69,68,83,71,83,81,74,82,73,77,66,70,72,48,74,36,44,25,36,40,90,92,43,62,36,36,36,35,38,41,59,73,48,76,28,84,88,79,68,24,27,28,28,39,36,39,38,43,37,96,87,48,53,26,44,34,44,34,38,39,31,76,77,55,100,43,36,26,43,37,39,34,42,32,34,32,86,89,66,57,39,34,38,37,42,37,38,38,39,43,42,97,84,70,74,50,62,37,32,42,36,39,35,24,37,69,93,44,71,91,47,71,45,57,35,38,22,31,91,57,72,77,72,66,69,75,69,79,57,62,67,49,80,27,62,28,42,49,29,89,91,41,69,21,33,36,41,40,40,39,31,40,46,98,86,46,32,16,37,40,40,39,42,39,37,58,41,60,58,68,41,64,33,42,33,34,40,26,40,32,41,91,92,56,60,43,90,59,71,31,69,59,49,74,47,56,20,37,91,84,8,31,35,74,52,71,52,64,40,30,57,89,74,75,41,69,41,35,43,76,70,51,24,60,48,43,19,27,42,35,34,26,49,98,87,43,66,28,19,38,24,60,31,63,59,118

Secondary structure (DSSP, 8-state):
--PPPP---------------SSSSHHHHTTTTSSSS----PPSPP----PPPPEEEEEEETTEEEEEEEEEEEEETTTTEEEEEEEEEETTEEEEEEEEEEE-SSSEEEEEEEEE-TTS-EEEEEEEEEE-TTSS-EEEEEEEEETT-TT--EEEEES--------PPP-EEEEEEEE-TT---EEEEEEEE-TTS-EEEEEEEESPPTT-EEEEEEEEE-SSSEEEEEEEEEEEE--TTSEEEEEEE-EETTTEEPPHHHHTSS-EEEEEESSSSEEEEEEE---